Protein AF-A0A928IZE7-F1 (afdb_monomer)

pLDDT: mean 84.36, std 15.26, range [38.62, 97.94]

Foldseek 3Di:
DPPPPLDALVVLVPDDDDDDPDDDDPVVVVVVSVVVSVVSNVVVVVVVVVVVVVVVVVVVVVVVVVVVVVVVVVVVVVVVVVVVVVVVVVVVVVVVVVVVVVVVVVVVVVVVVVVVVVVVVVVVVVVVVVVVVVVVVVVVVVVVVVVVVPDPPPPPQPPVNVVVVVVVVVVVVVVVVVVCVVDPPDD

Mean predicted aligned error: 16.47 Å

Sequence (187 aa):
MKGIAMIAPHELKNKSFNKAVRGYNCSEVDEYIEFLIDKYTEVYRRNSELEKDLRMTKFKYSELHNDEDSIRAVIVKAQKLGENIKKQALDEAQKIIDDAKDKCTDKINEAESKVAESQREIQKIRVLSEEFRNSLYNQYLEHIKMLKGIDFSFPLPSENDIRTEVLSDIDSQSKEAKDKIANPEID

Radius of gyration: 74.96 Å; Cα contacts (8 Å, |Δi|>4): 11; chains: 1; bounding box: 107×28×223 Å

Solvent-accessible surface area (backbone atoms only — not comparable to full-atom values): 10685 Å² total; per-residue (Å²): 128,87,72,81,78,74,77,54,65,72,64,64,71,72,64,84,79,86,90,58,101,75,74,78,62,64,70,65,51,51,55,52,48,52,54,48,48,54,54,48,41,54,51,52,52,51,49,56,50,50,53,51,51,50,52,51,51,51,51,53,49,52,52,53,50,53,50,50,52,52,50,52,54,49,50,55,51,51,50,53,49,51,53,48,52,53,49,51,51,51,54,50,51,49,49,54,52,50,55,51,48,52,54,48,51,51,51,48,52,52,50,52,51,52,50,55,50,53,52,51,51,54,51,52,52,50,51,52,51,51,53,50,50,52,50,51,52,52,51,51,51,52,52,52,50,52,56,70,67,57,73,82,75,67,76,71,74,50,77,64,55,54,46,52,52,51,49,50,51,49,50,49,51,52,49,53,51,47,53,52,67,75,51,70,87,74,133

Secondary structure (DSSP, 8-state):
-----PPPHHHHHT------SS---HHHHHHHHHHHHHHHHHHHHHHHHHHHHHHHHHHHHHHHHHHHHHHHHHHHHHHHHHHHHHHHHHHHHHHHHHHHHHHHHHHHHHHHHHHHHHHHHHHHHHHHHHHHHHHHHHHHHHHHHHHHHS-----PPPHHHHHHHHHHHHHHHHHHHHHHHHS----

Structure (mmCIF, N/CA/C/O backbone):
data_AF-A0A928IZE7-F1
#
_entry.id   AF-A0A928IZE7-F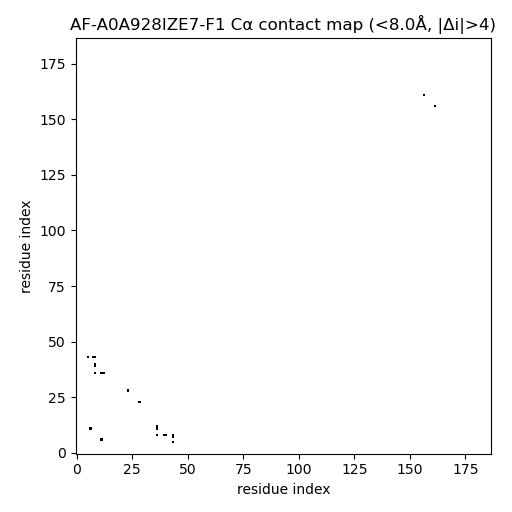1
#
loop_
_atom_site.group_PDB
_atom_site.id
_atom_site.type_symbol
_atom_site.label_atom_id
_atom_site.label_alt_id
_atom_site.label_comp_id
_atom_site.label_asym_id
_atom_site.label_entity_id
_atom_site.label_seq_id
_atom_site.pdbx_PDB_ins_code
_atom_site.Cartn_x
_atom_site.Cartn_y
_atom_site.Cartn_z
_atom_site.occupancy
_atom_site.B_iso_or_equiv
_atom_site.auth_seq_id
_atom_site.auth_comp_id
_atom_site.auth_asym_id
_atom_site.auth_atom_id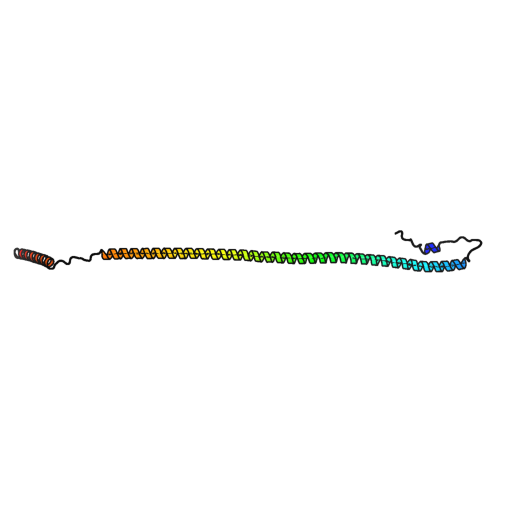
_atom_site.pdbx_PDB_model_num
ATOM 1 N N . MET A 1 1 ? 17.632 -11.420 -47.583 1.00 40.25 1 MET A N 1
ATOM 2 C CA . MET A 1 1 ? 17.912 -10.575 -48.764 1.00 40.25 1 MET A CA 1
ATOM 3 C C . MET A 1 1 ? 19.352 -10.818 -49.165 1.00 40.25 1 MET A C 1
ATOM 5 O O . MET A 1 1 ? 20.224 -10.557 -48.348 1.00 40.25 1 MET A O 1
ATOM 9 N N . LYS A 1 2 ? 19.610 -11.385 -50.352 1.00 38.62 2 LYS A N 1
ATOM 10 C CA . LYS A 1 2 ? 20.970 -11.405 -50.912 1.00 38.62 2 LYS A CA 1
ATOM 11 C C . LYS A 1 2 ? 21.387 -9.943 -51.061 1.00 38.62 2 LYS A C 1
ATOM 13 O O . LYS A 1 2 ? 20.826 -9.250 -51.903 1.00 38.62 2 LYS A O 1
ATOM 18 N N . GLY A 1 3 ? 22.267 -9.463 -50.183 1.00 46.47 3 GLY A N 1
ATOM 19 C CA . GLY A 1 3 ? 22.885 -8.156 -50.357 1.00 46.47 3 GLY A CA 1
ATOM 20 C C . GLY A 1 3 ? 23.550 -8.155 -51.724 1.00 46.47 3 GLY A C 1
ATOM 21 O O . GLY A 1 3 ? 24.290 -9.086 -52.045 1.00 46.47 3 GLY A O 1
ATOM 22 N N . ILE A 1 4 ? 23.213 -7.176 -52.557 1.00 54.53 4 ILE A N 1
ATOM 23 C CA . ILE A 1 4 ? 23.944 -6.926 -53.793 1.00 54.53 4 ILE A CA 1
ATOM 24 C C . ILE A 1 4 ? 25.346 -6.542 -53.326 1.00 54.53 4 ILE A C 1
ATOM 26 O O . ILE A 1 4 ? 25.544 -5.440 -52.824 1.00 54.53 4 ILE A O 1
ATOM 30 N N . ALA A 1 5 ? 26.280 -7.492 -53.365 1.00 60.50 5 ALA A N 1
ATOM 31 C CA . ALA A 1 5 ? 27.659 -7.241 -52.986 1.00 60.50 5 ALA A CA 1
ATOM 32 C C . ALA A 1 5 ? 28.217 -6.234 -53.991 1.00 60.50 5 ALA A C 1
ATOM 34 O O . ALA A 1 5 ? 28.443 -6.556 -55.157 1.00 60.50 5 ALA A O 1
ATOM 35 N N . MET A 1 6 ? 28.327 -4.986 -53.548 1.00 71.81 6 MET A N 1
ATOM 36 C CA . MET A 1 6 ? 28.892 -3.908 -54.334 1.00 71.81 6 MET A CA 1
ATOM 37 C C . MET A 1 6 ? 30.370 -4.258 -54.569 1.00 71.81 6 MET A C 1
ATOM 39 O O . MET A 1 6 ? 31.104 -4.493 -53.612 1.00 71.81 6 MET A O 1
ATOM 43 N N . ILE A 1 7 ? 30.771 -4.380 -55.837 1.00 77.38 7 ILE A N 1
ATOM 44 C CA . ILE A 1 7 ? 32.131 -4.767 -56.257 1.00 77.38 7 ILE A CA 1
ATOM 45 C C . ILE A 1 7 ? 33.131 -3.803 -55.625 1.00 77.38 7 ILE A C 1
ATOM 47 O O . ILE A 1 7 ? 32.883 -2.597 -55.594 1.00 77.38 7 ILE A O 1
ATOM 51 N N . ALA A 1 8 ? 34.251 -4.287 -55.103 1.00 79.19 8 ALA A N 1
ATOM 52 C CA . ALA A 1 8 ? 35.182 -3.381 -54.450 1.00 79.19 8 ALA A CA 1
ATOM 53 C C . ALA A 1 8 ? 35.888 -2.490 -55.499 1.00 79.19 8 ALA A C 1
ATOM 55 O O . ALA A 1 8 ? 36.228 -2.976 -56.579 1.00 79.19 8 ALA A O 1
ATOM 56 N N . PRO A 1 9 ? 36.165 -1.200 -55.218 1.00 79.81 9 PRO A N 1
ATOM 57 C CA . PRO A 1 9 ? 36.763 -0.296 -56.210 1.00 79.81 9 PRO A CA 1
ATOM 58 C C . PRO A 1 9 ? 38.086 -0.792 -56.824 1.00 79.81 9 PRO A C 1
ATOM 60 O O . PRO A 1 9 ? 38.382 -0.516 -57.984 1.00 79.81 9 PRO A O 1
ATOM 63 N N . HIS A 1 10 ? 38.863 -1.583 -56.077 1.00 77.19 10 HIS A N 1
ATOM 64 C CA . HIS A 1 10 ? 40.101 -2.191 -56.571 1.00 77.19 10 HIS A CA 1
ATOM 65 C C . HIS A 1 10 ? 39.864 -3.300 -57.614 1.00 77.19 10 HIS A C 1
ATOM 67 O O . HIS A 1 10 ? 40.701 -3.502 -58.489 1.00 77.19 10 HIS A O 1
ATOM 73 N N . GLU A 1 11 ? 38.725 -3.995 -57.565 1.00 77.00 11 GLU A N 1
ATOM 74 C CA . GLU A 1 11 ? 38.358 -5.028 -58.542 1.00 77.00 11 GLU A CA 1
ATOM 75 C C . GLU A 1 11 ? 37.930 -4.409 -59.880 1.00 77.00 11 GLU A C 1
ATOM 77 O O . GLU A 1 11 ? 38.180 -4.988 -60.936 1.00 77.00 11 GLU A O 1
ATOM 82 N N . LEU A 1 12 ? 37.347 -3.204 -59.854 1.00 76.56 12 LEU A N 1
ATOM 83 C CA . LEU A 1 12 ? 37.035 -2.427 -61.060 1.00 76.56 12 LEU A CA 1
ATOM 84 C C . LEU A 1 12 ? 38.300 -1.955 -61.787 1.00 76.56 12 LEU A C 1
ATOM 86 O O . LEU A 1 12 ? 38.329 -1.961 -63.014 1.00 76.56 12 LEU A O 1
ATOM 90 N N . LYS A 1 13 ? 39.357 -1.616 -61.040 1.00 74.88 13 LYS A N 1
ATOM 91 C CA . LYS A 1 13 ? 40.638 -1.152 -61.594 1.00 74.88 13 LYS A CA 1
ATOM 92 C C . LYS A 1 13 ? 41.434 -2.252 -62.311 1.00 74.88 13 LYS A C 1
ATOM 94 O O . LYS A 1 13 ? 42.205 -1.960 -63.217 1.00 74.88 13 LYS A O 1
ATOM 99 N N . ASN A 1 14 ? 41.237 -3.515 -61.934 1.00 75.06 14 ASN A N 1
ATOM 100 C CA . ASN A 1 14 ? 41.978 -4.657 -62.485 1.00 75.06 14 ASN A CA 1
ATOM 101 C C . ASN A 1 14 ? 41.328 -5.278 -63.735 1.00 75.06 14 ASN A C 1
ATOM 103 O O . ASN A 1 14 ? 41.795 -6.306 -64.230 1.00 75.06 14 ASN A O 1
ATOM 107 N N . LYS A 1 15 ? 40.233 -4.703 -64.240 1.00 73.12 15 LYS A N 1
ATOM 108 C CA . LYS A 1 15 ? 39.469 -5.275 -65.350 1.00 73.12 15 LYS A CA 1
ATOM 109 C C . LYS A 1 15 ? 40.026 -4.794 -66.692 1.00 73.12 15 LYS A C 1
ATOM 111 O O . LYS A 1 15 ? 40.032 -3.602 -66.967 1.00 73.12 15 LYS A O 1
ATOM 116 N N . SER A 1 16 ? 40.478 -5.723 -67.534 1.00 72.56 16 SER A N 1
ATOM 117 C CA . SER A 1 16 ? 41.007 -5.428 -68.871 1.00 72.56 16 SER A CA 1
ATOM 118 C C . SER A 1 16 ? 39.969 -5.671 -69.972 1.00 72.56 16 SER A C 1
ATOM 120 O O . SER A 1 16 ? 39.105 -6.545 -69.861 1.00 72.56 16 SER A O 1
ATOM 122 N N . PHE A 1 17 ? 40.062 -4.891 -71.053 1.00 78.38 17 PHE A N 1
ATOM 123 C CA . PHE A 1 17 ? 39.196 -4.999 -72.230 1.00 78.38 17 PHE A CA 1
ATOM 124 C C . PHE A 1 17 ? 39.983 -5.515 -73.446 1.00 78.38 17 PHE A C 1
ATOM 126 O O . PHE A 1 17 ? 41.144 -5.157 -73.648 1.00 78.38 17 PHE A O 1
ATOM 133 N N . ASN A 1 18 ? 39.350 -6.344 -74.284 1.00 76.69 18 ASN A N 1
ATOM 134 C CA . ASN A 1 18 ? 39.948 -6.832 -75.532 1.00 76.69 18 ASN A CA 1
ATOM 135 C C . ASN A 1 18 ? 39.945 -5.738 -76.615 1.00 76.69 18 ASN A C 1
ATOM 137 O O . ASN A 1 18 ? 38.949 -5.036 -76.787 1.00 76.69 18 ASN A O 1
ATOM 141 N N . LYS A 1 19 ? 41.031 -5.631 -77.393 1.00 76.06 19 LYS A N 1
ATOM 142 C CA . LYS A 1 19 ? 41.141 -4.680 -78.514 1.00 76.06 19 LYS A CA 1
ATOM 143 C C . LYS A 1 19 ? 40.492 -5.257 -79.778 1.00 76.06 19 LYS A C 1
ATOM 145 O O . LYS A 1 19 ? 40.837 -6.359 -80.197 1.00 76.06 19 LYS A O 1
ATOM 150 N N . ALA A 1 20 ? 39.581 -4.506 -80.397 1.00 78.06 20 ALA A N 1
ATOM 151 C CA . ALA A 1 20 ? 38.918 -4.860 -81.656 1.00 78.06 20 ALA A CA 1
ATOM 152 C C . ALA A 1 20 ? 39.335 -3.909 -82.795 1.00 78.06 20 ALA A C 1
ATOM 154 O O . ALA A 1 20 ? 39.678 -2.756 -82.550 1.00 78.06 20 ALA A O 1
ATOM 155 N N . VAL A 1 21 ? 39.286 -4.383 -84.048 1.00 71.12 21 VAL A N 1
ATOM 156 C CA . VAL A 1 21 ? 39.754 -3.658 -85.258 1.00 71.12 21 VAL A CA 1
ATOM 157 C C . VAL A 1 21 ? 38.956 -2.369 -85.542 1.00 71.12 21 VAL A C 1
ATOM 159 O O . VAL A 1 21 ? 39.459 -1.450 -86.181 1.00 71.12 21 VAL A O 1
ATOM 162 N N . ARG A 1 22 ? 37.724 -2.269 -85.031 1.00 74.19 22 ARG A N 1
ATOM 163 C CA . ARG A 1 22 ? 36.941 -1.031 -84.913 1.00 74.19 22 ARG A CA 1
ATOM 164 C C . ARG A 1 22 ? 36.479 -0.919 -83.465 1.00 74.19 22 ARG A C 1
ATOM 166 O O . ARG A 1 22 ? 35.890 -1.868 -82.952 1.00 74.19 22 ARG A O 1
ATOM 173 N N . GLY A 1 23 ? 36.735 0.209 -82.818 1.00 77.31 23 GLY A N 1
ATOM 174 C CA . GLY A 1 23 ? 36.398 0.407 -81.413 1.00 77.31 23 GLY A CA 1
ATOM 175 C C . GLY A 1 23 ? 36.482 1.869 -81.000 1.00 77.31 23 GLY A C 1
ATOM 176 O O . GLY A 1 23 ? 36.864 2.728 -81.793 1.00 77.31 23 GLY A O 1
ATOM 177 N N . TYR A 1 24 ? 36.100 2.126 -79.754 1.00 79.38 24 TYR A N 1
ATOM 178 C CA . TYR A 1 24 ? 36.251 3.429 -79.116 1.00 79.38 24 TYR A CA 1
ATOM 179 C C . TYR A 1 24 ? 37.732 3.771 -78.911 1.00 79.38 24 TYR A C 1
ATOM 181 O O . TYR A 1 24 ? 38.579 2.879 -78.804 1.00 79.38 24 TYR A O 1
ATOM 189 N N . ASN A 1 25 ? 38.043 5.066 -78.854 1.00 81.19 25 ASN A N 1
ATOM 190 C CA . ASN A 1 25 ? 39.392 5.532 -78.561 1.00 81.19 25 ASN A CA 1
ATOM 191 C C . ASN A 1 25 ? 39.794 5.085 -77.148 1.00 81.19 25 ASN A C 1
ATOM 193 O O . ASN A 1 25 ? 39.134 5.449 -76.178 1.00 81.19 25 ASN A O 1
ATOM 197 N N . CYS A 1 26 ? 40.867 4.295 -77.033 1.00 81.00 26 CYS A N 1
ATOM 198 C CA . CYS A 1 26 ? 41.301 3.742 -75.750 1.00 81.00 26 CYS A CA 1
ATOM 199 C C . CYS A 1 26 ? 41.604 4.844 -74.724 1.00 81.00 26 CYS A C 1
ATOM 201 O O . CYS A 1 26 ? 41.191 4.712 -73.583 1.00 81.00 26 CYS A O 1
ATOM 203 N N . SER A 1 27 ? 42.221 5.960 -75.133 1.00 82.81 27 SER A N 1
ATOM 204 C CA . SER A 1 27 ? 42.596 7.039 -74.206 1.00 82.81 27 SER A CA 1
ATOM 205 C C . SER A 1 27 ? 41.395 7.768 -73.594 1.00 82.81 27 SER A C 1
ATOM 207 O O . SER A 1 27 ? 41.408 8.067 -72.408 1.00 82.81 27 SER A O 1
ATOM 209 N N . GLU A 1 28 ? 40.350 8.027 -74.382 1.00 84.19 28 GLU A N 1
ATOM 210 C CA . GLU A 1 28 ? 39.126 8.693 -73.904 1.00 84.19 28 GLU A CA 1
ATOM 211 C C . GLU A 1 28 ? 38.299 7.763 -73.000 1.00 84.19 28 GLU A C 1
ATOM 213 O O . GLU A 1 28 ? 37.728 8.186 -71.996 1.00 84.19 28 GLU A O 1
ATOM 218 N N . VAL A 1 29 ? 38.269 6.469 -73.334 1.00 85.88 29 VAL A N 1
ATOM 219 C CA . VAL A 1 29 ? 37.612 5.445 -72.515 1.00 85.88 29 VAL A CA 1
ATOM 220 C C . VAL A 1 29 ? 38.340 5.258 -71.184 1.00 85.88 29 VAL A C 1
ATOM 222 O O . VAL A 1 29 ? 37.673 5.161 -70.157 1.00 85.88 29 VAL A O 1
ATOM 225 N N . ASP A 1 30 ? 39.674 5.245 -71.182 1.00 83.50 30 ASP A N 1
ATOM 226 C CA . ASP A 1 30 ? 40.475 5.112 -69.962 1.00 83.50 30 ASP A CA 1
ATOM 227 C C . ASP A 1 30 ? 40.258 6.312 -69.016 1.00 83.50 30 ASP A C 1
ATOM 229 O O . ASP A 1 30 ? 39.986 6.105 -67.834 1.00 83.50 30 ASP A O 1
ATOM 233 N N . GLU A 1 31 ? 40.253 7.550 -69.529 1.00 86.81 31 GLU A N 1
ATOM 234 C CA . GLU A 1 31 ? 39.964 8.762 -68.737 1.00 86.81 31 GLU A CA 1
ATOM 235 C C . GLU A 1 31 ? 38.552 8.729 -68.120 1.00 86.81 31 GLU A C 1
ATOM 237 O O . GLU A 1 31 ? 38.356 9.032 -66.938 1.00 86.81 31 GLU A O 1
ATOM 242 N N . TYR A 1 32 ? 37.549 8.294 -68.890 1.00 85.25 32 TYR A N 1
ATOM 243 C CA . TYR A 1 32 ? 36.182 8.165 -68.384 1.00 85.25 32 TYR A CA 1
ATOM 244 C C . TYR A 1 32 ? 36.037 7.037 -67.350 1.00 85.25 32 TYR A C 1
ATOM 246 O O . TYR A 1 32 ? 35.275 7.168 -66.388 1.00 85.25 32 TYR A O 1
ATOM 254 N N . ILE A 1 33 ? 36.771 5.931 -67.517 1.00 86.25 33 ILE A N 1
ATOM 255 C CA . ILE A 1 33 ? 36.813 4.835 -66.543 1.00 86.25 33 ILE A CA 1
ATOM 256 C C . ILE A 1 33 ? 37.459 5.301 -65.236 1.00 86.25 33 ILE A C 1
ATOM 258 O O . ILE A 1 33 ? 36.931 4.969 -64.176 1.00 86.25 33 ILE A O 1
ATOM 262 N N . GLU A 1 34 ? 38.536 6.089 -65.276 1.00 85.88 34 GLU A N 1
ATOM 263 C CA . GLU A 1 34 ? 39.140 6.673 -64.069 1.00 85.88 34 GLU A CA 1
ATOM 264 C C . GLU A 1 34 ? 38.141 7.566 -63.320 1.00 85.88 34 GLU A C 1
ATOM 266 O O . GLU A 1 34 ? 37.906 7.360 -62.126 1.00 85.88 34 GLU A O 1
ATOM 271 N N . PHE A 1 35 ? 37.448 8.464 -64.028 1.00 88.62 35 PHE A N 1
ATOM 272 C CA . PHE A 1 35 ? 36.385 9.286 -63.440 1.00 88.62 35 PHE A CA 1
ATOM 273 C C . PHE A 1 35 ? 35.252 8.441 -62.829 1.00 88.62 35 PHE A C 1
ATOM 275 O O . PHE A 1 35 ? 34.756 8.733 -61.733 1.00 88.62 35 PHE A O 1
ATOM 282 N N . LEU A 1 36 ? 34.838 7.369 -63.515 1.00 88.50 36 LEU A N 1
ATOM 283 C CA . LEU A 1 36 ? 33.803 6.461 -63.026 1.00 88.50 36 LEU A CA 1
ATOM 284 C C . LEU A 1 36 ? 34.265 5.688 -61.784 1.00 88.50 36 LEU A C 1
ATOM 286 O O . LEU A 1 36 ? 33.470 5.511 -60.861 1.00 88.50 36 LEU A O 1
ATOM 290 N N . ILE A 1 37 ? 35.527 5.252 -61.732 1.00 87.50 37 ILE A N 1
ATOM 291 C CA . ILE A 1 37 ? 36.119 4.581 -60.567 1.00 87.50 37 ILE A CA 1
ATOM 292 C C . ILE A 1 37 ? 36.149 5.529 -59.366 1.00 87.50 37 ILE A C 1
ATOM 294 O O . ILE A 1 37 ? 35.768 5.118 -58.267 1.00 87.50 37 ILE A O 1
ATOM 298 N N . ASP A 1 38 ? 36.523 6.793 -59.557 1.00 88.56 38 ASP A N 1
ATOM 299 C CA . ASP A 1 38 ? 36.536 7.790 -58.482 1.00 88.56 38 ASP A CA 1
ATOM 300 C C . ASP A 1 38 ? 35.130 8.029 -57.919 1.00 88.56 38 ASP A C 1
ATOM 302 O O . ASP A 1 38 ? 34.907 7.936 -56.706 1.00 88.56 38 ASP A O 1
ATOM 306 N N . LYS A 1 39 ? 34.140 8.245 -58.794 1.00 89.62 39 LYS A N 1
ATOM 307 C CA . LYS A 1 39 ? 32.740 8.421 -58.375 1.00 89.62 39 LYS A CA 1
ATOM 308 C C . LYS A 1 39 ? 32.141 7.172 -57.750 1.00 89.62 39 LYS A C 1
ATOM 310 O O . LYS A 1 39 ? 31.415 7.269 -56.759 1.00 89.62 39 LYS A O 1
ATOM 315 N N . TYR A 1 40 ? 32.479 5.997 -58.262 1.00 90.25 40 TYR A N 1
ATOM 316 C CA . TYR A 1 40 ? 32.071 4.738 -57.660 1.00 90.25 40 TYR A CA 1
ATOM 317 C C . TYR A 1 40 ? 32.677 4.549 -56.263 1.00 90.25 40 TYR A C 1
ATOM 319 O O . TYR A 1 40 ? 31.975 4.126 -55.345 1.00 90.25 40 TYR A O 1
ATOM 327 N N . THR A 1 41 ? 33.948 4.912 -56.072 1.00 88.25 41 THR A N 1
ATOM 328 C CA . THR A 1 41 ? 34.632 4.855 -54.770 1.00 88.25 41 THR A CA 1
ATOM 329 C C . THR A 1 41 ? 33.967 5.779 -53.749 1.00 88.25 41 THR A C 1
ATOM 331 O O . THR A 1 41 ? 33.750 5.375 -52.604 1.00 88.25 41 THR A O 1
ATOM 334 N N . GLU A 1 42 ? 33.585 6.991 -54.160 1.00 91.38 42 GLU A N 1
ATOM 335 C CA . GLU A 1 42 ? 32.847 7.947 -53.325 1.00 91.38 42 GLU A CA 1
ATOM 336 C C . GLU A 1 42 ? 31.505 7.359 -52.850 1.00 91.38 42 GLU A C 1
ATOM 338 O O . GLU A 1 42 ? 31.206 7.349 -51.651 1.00 91.38 42 GLU A O 1
ATOM 343 N N . VAL A 1 43 ? 30.722 6.793 -53.777 1.00 90.62 43 VAL A N 1
ATOM 344 C CA . VAL A 1 43 ? 29.432 6.155 -53.467 1.00 90.62 43 VAL A CA 1
ATOM 345 C C . VAL A 1 43 ? 29.618 4.915 -52.592 1.00 90.62 43 VAL A C 1
ATOM 347 O O . VAL A 1 43 ? 28.867 4.734 -51.635 1.00 90.62 43 VAL A O 1
ATOM 350 N N . TYR A 1 44 ? 30.627 4.086 -52.867 1.00 89.38 44 TYR A N 1
ATOM 351 C CA . TYR A 1 44 ? 30.941 2.895 -52.074 1.00 89.38 44 TYR A CA 1
ATOM 352 C C . TYR A 1 44 ? 31.257 3.260 -50.620 1.00 89.38 44 TYR A C 1
ATOM 354 O O . TYR A 1 44 ? 30.705 2.671 -49.687 1.00 89.38 44 TYR A O 1
ATOM 362 N N . ARG A 1 45 ? 32.098 4.281 -50.412 1.00 90.38 45 ARG A N 1
ATOM 363 C CA . ARG A 1 45 ? 32.450 4.763 -49.073 1.00 90.38 45 ARG A CA 1
ATOM 364 C C . ARG A 1 45 ? 31.226 5.313 -48.342 1.00 90.38 45 ARG A C 1
ATOM 366 O O . ARG A 1 45 ? 30.977 4.923 -47.202 1.00 90.38 45 ARG A O 1
ATOM 373 N N . ARG A 1 46 ? 30.431 6.157 -49.007 1.00 92.25 46 ARG A N 1
ATOM 374 C CA . ARG A 1 46 ? 29.202 6.720 -48.433 1.00 92.25 46 ARG A CA 1
ATOM 375 C C . ARG A 1 46 ? 28.187 5.635 -48.080 1.00 92.25 46 ARG A C 1
ATOM 377 O O . ARG A 1 46 ? 27.552 5.722 -47.035 1.00 92.25 46 ARG A O 1
ATOM 384 N N . ASN A 1 47 ? 28.048 4.605 -48.914 1.00 91.69 47 ASN A N 1
ATOM 385 C CA . ASN A 1 47 ? 27.174 3.475 -48.619 1.00 91.69 47 ASN A CA 1
ATOM 386 C C . ASN A 1 47 ? 27.657 2.713 -47.375 1.00 91.69 47 ASN A C 1
ATOM 388 O O . ASN A 1 47 ? 26.869 2.445 -46.474 1.00 91.69 47 ASN A O 1
ATOM 392 N N . SER A 1 48 ? 28.964 2.456 -47.257 1.00 89.81 48 SER A N 1
ATOM 393 C CA . SER A 1 48 ? 29.527 1.814 -46.062 1.00 89.81 48 SER A CA 1
ATOM 394 C C . SER A 1 48 ? 29.326 2.640 -44.783 1.00 89.81 48 SER A C 1
ATOM 396 O O . SER A 1 48 ? 29.092 2.062 -43.718 1.00 89.81 48 SER A O 1
ATOM 398 N N . GLU A 1 49 ? 29.445 3.968 -44.859 1.00 93.25 49 GLU A N 1
ATOM 399 C CA . GLU A 1 49 ? 29.170 4.878 -43.737 1.00 93.25 49 GLU A CA 1
ATOM 400 C C . GLU A 1 49 ? 27.680 4.835 -43.357 1.00 93.25 49 GLU A C 1
ATOM 402 O O . GLU A 1 49 ? 27.347 4.573 -42.200 1.00 93.25 49 GLU A O 1
ATOM 407 N N . LEU A 1 50 ? 26.780 4.961 -44.338 1.00 94.19 50 LEU A N 1
ATOM 408 C CA . LEU A 1 50 ? 25.330 4.881 -44.132 1.00 94.19 50 LEU A CA 1
ATOM 409 C C . LEU A 1 50 ? 24.895 3.540 -43.536 1.00 94.19 50 LEU A C 1
ATOM 411 O O . LEU A 1 50 ? 24.063 3.503 -42.633 1.00 94.19 50 LEU A O 1
ATOM 415 N N . GLU A 1 51 ? 25.463 2.429 -44.000 1.00 92.44 51 GLU A N 1
ATOM 416 C CA . GLU A 1 51 ? 25.184 1.114 -43.432 1.00 92.44 51 GLU A CA 1
ATOM 417 C C . GLU A 1 51 ? 25.626 1.013 -41.968 1.00 92.44 51 GLU A C 1
ATOM 419 O O . GLU A 1 51 ? 24.929 0.403 -41.150 1.00 92.44 51 GLU A O 1
ATOM 424 N N . LYS A 1 52 ? 26.773 1.606 -41.613 1.00 94.38 52 LYS A N 1
ATOM 425 C CA . LYS A 1 52 ? 27.251 1.649 -40.226 1.00 94.38 52 LYS A CA 1
ATOM 426 C C . LYS A 1 52 ? 26.306 2.471 -39.348 1.00 94.38 52 LYS A C 1
ATOM 428 O O . LYS A 1 52 ? 25.923 1.996 -38.278 1.00 94.38 52 LYS A O 1
ATOM 433 N N . ASP A 1 53 ? 25.893 3.644 -39.811 1.00 95.50 53 ASP A N 1
ATOM 434 C CA . ASP A 1 53 ? 24.979 4.525 -39.079 1.00 95.50 53 ASP A CA 1
ATOM 435 C C . ASP A 1 53 ? 23.587 3.911 -38.931 1.00 95.50 53 ASP A C 1
ATOM 437 O O . ASP A 1 53 ? 22.970 3.993 -37.866 1.00 95.50 53 ASP A O 1
ATOM 441 N N . LEU A 1 54 ? 23.116 3.209 -39.961 1.00 95.94 54 LEU A N 1
ATOM 442 C CA . LEU A 1 54 ? 21.859 2.473 -39.930 1.00 95.94 54 LEU A CA 1
ATOM 443 C C . LEU A 1 54 ? 21.917 1.314 -38.932 1.00 95.94 54 LEU A C 1
ATOM 445 O O . LEU A 1 54 ? 20.969 1.122 -38.170 1.00 95.94 54 LEU A O 1
ATOM 449 N N . ARG A 1 55 ? 23.026 0.564 -38.880 1.00 95.06 55 ARG A N 1
ATOM 450 C CA . ARG A 1 55 ? 23.227 -0.474 -37.855 1.00 95.06 55 ARG A CA 1
ATOM 451 C C . ARG A 1 55 ? 23.224 0.122 -36.450 1.00 95.06 55 ARG A C 1
ATOM 453 O O . ARG A 1 55 ? 22.537 -0.399 -35.577 1.00 95.06 55 ARG A O 1
ATOM 460 N N . MET A 1 56 ? 23.937 1.226 -36.242 1.00 96.38 56 MET A N 1
ATOM 461 C CA . MET A 1 56 ? 24.019 1.884 -34.937 1.00 96.38 56 MET A CA 1
ATOM 462 C C . MET A 1 56 ? 22.669 2.450 -34.488 1.00 96.38 56 MET A C 1
ATOM 464 O O . MET A 1 56 ? 22.272 2.270 -33.340 1.00 96.38 56 MET A O 1
ATOM 468 N N . THR A 1 57 ? 21.940 3.094 -35.397 1.00 96.00 57 THR A N 1
ATOM 469 C CA . THR A 1 57 ? 20.608 3.642 -35.122 1.00 96.00 57 THR A CA 1
ATOM 470 C C . THR A 1 57 ? 19.617 2.530 -34.799 1.00 96.00 57 THR A C 1
ATOM 472 O O . THR A 1 57 ? 18.872 2.646 -33.833 1.00 96.00 57 THR A O 1
ATOM 475 N N . LYS A 1 58 ? 19.644 1.416 -35.542 1.00 97.12 58 LYS A N 1
ATOM 476 C CA . LYS A 1 58 ? 18.809 0.245 -35.237 1.00 97.12 58 LYS A CA 1
ATOM 477 C C . LYS A 1 58 ? 19.137 -0.367 -33.880 1.00 97.12 58 LYS A C 1
ATOM 479 O O . LYS A 1 58 ? 18.218 -0.745 -33.162 1.00 97.12 58 LYS A O 1
ATOM 484 N N . PHE A 1 59 ? 20.419 -0.446 -33.526 1.00 96.56 59 PHE A N 1
ATOM 485 C CA . PHE A 1 59 ? 20.842 -0.932 -32.216 1.00 96.56 59 PHE A CA 1
ATOM 486 C C . PHE A 1 59 ? 20.294 -0.044 -31.091 1.00 96.56 59 PHE A C 1
ATOM 488 O O . PHE A 1 59 ? 19.583 -0.538 -30.224 1.00 96.56 59 PHE A O 1
ATOM 495 N N . LYS A 1 60 ? 20.519 1.275 -31.170 1.00 97.06 60 LYS A N 1
ATOM 496 C CA . LYS A 1 60 ? 19.996 2.243 -30.190 1.00 97.06 60 LYS A CA 1
ATOM 497 C C . LYS A 1 60 ? 18.472 2.222 -30.100 1.00 97.06 60 LYS A C 1
ATOM 499 O O . LYS A 1 60 ? 17.920 2.303 -29.013 1.00 97.06 60 LYS A O 1
ATOM 504 N N . TYR A 1 61 ? 17.791 2.103 -31.238 1.00 97.31 61 TYR A N 1
ATOM 505 C CA . TYR A 1 61 ? 16.337 1.994 -31.273 1.00 97.31 61 TYR A CA 1
ATOM 506 C C . TYR A 1 61 ? 15.849 0.734 -30.554 1.00 97.31 61 TYR A C 1
ATOM 508 O O . TYR A 1 61 ? 14.914 0.808 -29.767 1.00 97.31 61 TYR A O 1
ATOM 516 N N . SER A 1 62 ? 16.499 -0.409 -30.786 1.00 96.75 62 SER A N 1
ATOM 517 C CA . SER A 1 62 ? 16.163 -1.650 -30.087 1.00 96.75 62 SER A CA 1
ATOM 518 C C . SER A 1 62 ? 16.393 -1.546 -28.581 1.00 96.75 62 SER A C 1
ATOM 520 O O . SER A 1 62 ? 15.599 -2.088 -27.823 1.00 96.75 62 SER A O 1
ATOM 522 N N . GLU A 1 63 ? 17.464 -0.879 -28.150 1.00 96.88 63 GLU A N 1
ATOM 523 C CA . GLU A 1 63 ? 17.764 -0.663 -26.731 1.00 96.88 63 GLU A CA 1
ATOM 524 C C . GLU A 1 63 ? 16.678 0.198 -26.070 1.00 96.88 63 GLU A C 1
ATOM 526 O O . GLU A 1 63 ? 16.045 -0.241 -25.114 1.00 96.88 63 GLU A O 1
ATOM 531 N N . LEU A 1 64 ? 16.355 1.349 -26.671 1.00 97.31 64 LEU A N 1
ATOM 532 C CA . LEU A 1 64 ? 15.286 2.233 -26.195 1.00 97.31 64 LEU A CA 1
ATOM 533 C C . LEU A 1 64 ? 13.916 1.553 -26.178 1.00 97.31 64 LEU A C 1
ATOM 535 O O . LEU A 1 64 ? 13.122 1.790 -25.273 1.00 97.31 64 LEU A O 1
ATOM 539 N N . HIS A 1 65 ? 13.629 0.714 -27.172 1.00 96.81 65 HIS A N 1
ATOM 540 C CA . HIS A 1 65 ? 12.373 -0.023 -27.225 1.00 96.81 65 HIS A CA 1
ATOM 541 C C . HIS A 1 65 ? 12.264 -1.040 -26.080 1.00 96.81 65 HIS A C 1
ATOM 543 O O . HIS A 1 65 ? 11.233 -1.110 -25.416 1.00 96.81 65 HIS A O 1
ATOM 549 N N . ASN A 1 66 ? 13.346 -1.770 -25.792 1.00 96.88 66 ASN A N 1
ATOM 550 C CA . ASN A 1 66 ? 13.392 -2.694 -24.659 1.00 96.88 66 ASN A CA 1
ATOM 551 C C . ASN A 1 66 ? 13.249 -1.958 -23.315 1.00 96.88 66 ASN A C 1
ATOM 553 O O . ASN A 1 66 ? 12.563 -2.443 -22.411 1.00 96.88 66 ASN A O 1
ATOM 557 N N . ASP A 1 67 ? 13.867 -0.782 -23.184 1.00 96.94 67 ASP A N 1
ATOM 558 C CA . ASP A 1 67 ? 13.736 0.059 -21.993 1.00 96.94 67 ASP A CA 1
ATOM 559 C C . ASP A 1 67 ? 12.303 0.580 -21.825 1.00 96.94 67 ASP A C 1
ATOM 561 O O . ASP A 1 67 ? 11.761 0.538 -20.719 1.00 96.94 67 ASP A O 1
ATOM 565 N N . GLU A 1 68 ? 11.652 1.014 -22.909 1.00 97.12 68 GLU A N 1
ATOM 566 C CA . GLU A 1 68 ? 10.246 1.435 -22.895 1.00 97.12 68 GLU A CA 1
ATOM 567 C C . GLU A 1 68 ? 9.329 0.301 -22.421 1.00 97.12 68 GLU A C 1
ATOM 569 O O . GLU A 1 68 ? 8.468 0.520 -21.563 1.00 97.12 68 GLU A O 1
ATOM 574 N N . ASP A 1 69 ? 9.533 -0.918 -22.922 1.00 96.81 69 ASP A N 1
ATOM 575 C CA . ASP A 1 69 ? 8.754 -2.089 -22.517 1.00 96.81 69 ASP A CA 1
ATOM 576 C C . ASP A 1 69 ? 8.983 -2.450 -21.044 1.00 96.81 69 ASP A C 1
ATOM 578 O O . ASP A 1 69 ? 8.030 -2.750 -20.314 1.00 96.81 69 ASP A O 1
ATOM 582 N N . SER A 1 70 ? 10.227 -2.354 -20.571 1.00 97.31 70 SER A N 1
ATOM 583 C CA . SER A 1 70 ? 10.565 -2.536 -19.158 1.00 97.31 70 SER A CA 1
ATOM 584 C C . SER A 1 70 ? 9.870 -1.491 -18.281 1.00 97.31 70 SER A C 1
ATOM 586 O O . SER A 1 70 ? 9.215 -1.838 -17.293 1.00 97.31 70 SER A O 1
ATOM 588 N N . ILE A 1 71 ? 9.920 -0.215 -18.673 1.00 96.31 71 ILE A N 1
ATOM 589 C CA . ILE A 1 71 ? 9.260 0.884 -17.960 1.00 96.31 71 ILE A CA 1
ATOM 590 C C . ILE A 1 71 ? 7.743 0.687 -17.957 1.00 96.31 71 ILE A C 1
ATOM 592 O O . ILE A 1 71 ? 7.120 0.800 -16.899 1.00 96.31 71 ILE A O 1
ATOM 596 N N . ARG A 1 72 ? 7.130 0.322 -19.090 1.00 97.38 72 ARG A N 1
ATOM 597 C CA . ARG 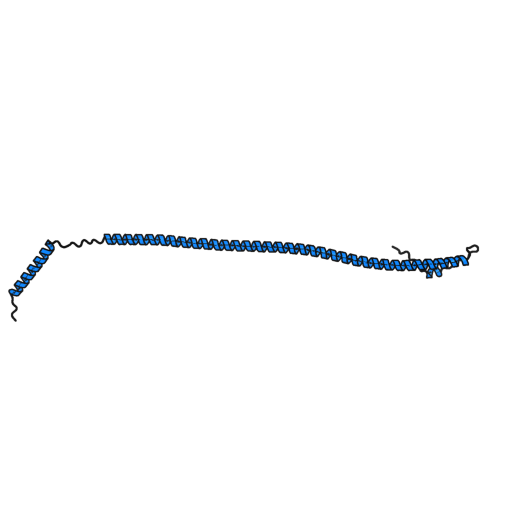A 1 72 ? 5.698 -0.015 -19.147 1.00 97.38 72 ARG A CA 1
ATOM 598 C C . ARG A 1 72 ? 5.354 -1.147 -18.192 1.00 97.38 72 ARG A C 1
ATOM 600 O O . ARG A 1 72 ? 4.380 -1.037 -17.446 1.00 97.38 72 ARG A O 1
ATOM 607 N N . ALA A 1 73 ? 6.153 -2.210 -18.167 1.00 97.19 73 ALA A N 1
ATOM 608 C CA . ALA A 1 73 ? 5.938 -3.326 -17.256 1.00 97.19 73 ALA A CA 1
ATOM 609 C C . ALA A 1 73 ? 6.040 -2.891 -15.785 1.00 97.19 73 ALA A C 1
ATOM 611 O O . ALA A 1 73 ? 5.245 -3.338 -14.954 1.00 97.19 73 ALA A O 1
ATOM 612 N N . VAL A 1 74 ? 6.982 -2.003 -15.453 1.00 97.50 74 VAL A N 1
ATOM 613 C CA . VAL A 1 74 ? 7.117 -1.426 -14.108 1.00 97.50 74 VAL A CA 1
ATOM 614 C C . VAL A 1 74 ? 5.909 -0.560 -13.752 1.00 97.50 74 VAL A C 1
ATOM 616 O O . VAL A 1 74 ? 5.374 -0.722 -12.658 1.00 97.50 74 VAL A O 1
ATOM 619 N N . ILE A 1 75 ? 5.422 0.291 -14.658 1.00 97.19 75 ILE A N 1
ATOM 620 C CA . ILE A 1 75 ? 4.240 1.139 -14.426 1.00 97.19 75 ILE A CA 1
ATOM 621 C C . ILE A 1 75 ? 3.002 0.281 -14.155 1.00 97.19 75 ILE A C 1
ATOM 623 O O . ILE A 1 75 ? 2.293 0.518 -13.179 1.00 97.19 75 ILE A O 1
ATOM 627 N N . VAL A 1 76 ? 2.768 -0.761 -14.957 1.00 97.38 76 VAL A N 1
ATOM 628 C CA . VAL A 1 76 ? 1.635 -1.678 -14.754 1.00 97.38 76 VAL A CA 1
ATOM 629 C C . VAL A 1 76 ? 1.747 -2.403 -13.411 1.00 97.38 76 VAL A C 1
ATOM 631 O O . VAL A 1 76 ? 0.761 -2.529 -12.683 1.00 97.38 76 VAL A O 1
ATOM 634 N N . LYS A 1 77 ? 2.953 -2.850 -13.036 1.00 97.62 77 LYS A N 1
ATOM 635 C CA . LYS A 1 77 ? 3.196 -3.450 -11.715 1.00 97.62 77 LYS A CA 1
ATOM 636 C C . LYS A 1 77 ? 2.951 -2.452 -10.584 1.00 97.62 77 LYS A C 1
ATOM 638 O O . LYS A 1 77 ? 2.329 -2.829 -9.597 1.00 97.62 77 LYS A O 1
ATOM 643 N N . ALA A 1 78 ? 3.402 -1.208 -10.725 1.00 97.19 78 ALA A N 1
ATOM 644 C CA . ALA A 1 78 ? 3.203 -0.153 -9.736 1.00 97.19 78 ALA A CA 1
ATOM 645 C C . ALA A 1 78 ? 1.718 0.193 -9.570 1.00 97.19 78 ALA A C 1
ATOM 647 O O . ALA A 1 78 ? 1.248 0.301 -8.440 1.00 97.19 78 ALA A O 1
ATOM 648 N N . GLN A 1 79 ? 0.956 0.278 -10.667 1.00 96.50 79 GLN A N 1
ATOM 649 C CA . GLN A 1 79 ? -0.493 0.471 -10.615 1.00 96.50 79 GLN A CA 1
ATOM 650 C C . GLN A 1 79 ? -1.174 -0.686 -9.876 1.00 96.50 79 GLN A C 1
ATOM 652 O O . GLN A 1 79 ? -1.918 -0.455 -8.925 1.00 96.50 79 GLN A O 1
ATOM 657 N N . LYS A 1 80 ? -0.867 -1.934 -10.255 1.00 97.06 80 LYS A N 1
ATOM 658 C CA . LYS A 1 80 ? -1.424 -3.123 -9.597 1.00 97.06 80 LYS A CA 1
ATOM 659 C C . LYS A 1 80 ? -1.056 -3.181 -8.113 1.00 97.06 80 LYS A C 1
ATOM 661 O O . LYS A 1 80 ? -1.873 -3.577 -7.287 1.00 97.06 80 LYS A O 1
ATOM 666 N N . LEU A 1 81 ? 0.166 -2.783 -7.761 1.00 97.75 81 LEU A N 1
ATOM 667 C CA . L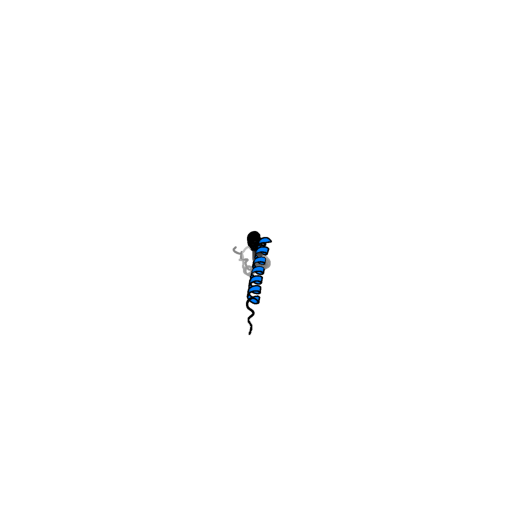EU A 1 81 ? 0.603 -2.683 -6.372 1.00 97.75 81 LEU A CA 1
ATOM 668 C C . LEU A 1 81 ? -0.183 -1.605 -5.618 1.00 97.75 81 LEU A C 1
ATOM 670 O O . LEU A 1 81 ? -0.647 -1.871 -4.516 1.00 97.75 81 LEU A O 1
ATOM 674 N N . GLY A 1 82 ? -0.387 -0.430 -6.215 1.00 97.69 82 GLY A N 1
ATOM 675 C CA . GLY A 1 82 ? -1.200 0.637 -5.631 1.00 97.69 82 GLY A CA 1
ATOM 676 C C . GLY A 1 82 ? -2.652 0.209 -5.398 1.00 97.69 82 GLY A C 1
ATOM 677 O O . GLY A 1 82 ? -3.199 0.437 -4.320 1.00 97.69 82 GLY A O 1
ATOM 678 N N . GLU A 1 83 ? -3.260 -0.476 -6.368 1.00 97.19 83 GLU A N 1
ATOM 679 C CA . GLU A 1 83 ? -4.604 -1.051 -6.236 1.00 97.19 83 GLU A CA 1
ATOM 680 C C . GLU A 1 83 ? -4.665 -2.108 -5.125 1.00 97.19 83 GLU A C 1
ATOM 682 O O . GLU A 1 83 ? -5.589 -2.094 -4.310 1.00 97.19 83 GLU A O 1
ATOM 687 N N . ASN A 1 84 ? -3.658 -2.982 -5.037 1.00 97.50 84 ASN A N 1
ATOM 688 C CA . ASN A 1 84 ? -3.565 -3.985 -3.979 1.00 97.50 84 ASN A CA 1
ATOM 689 C C . ASN A 1 84 ? -3.404 -3.356 -2.592 1.00 97.50 84 ASN A C 1
ATOM 691 O O . ASN A 1 84 ? -4.102 -3.772 -1.674 1.00 97.50 84 ASN A O 1
ATOM 695 N N . ILE A 1 85 ? -2.542 -2.345 -2.439 1.00 97.81 85 ILE A N 1
ATOM 696 C CA . ILE A 1 85 ? -2.364 -1.622 -1.171 1.00 97.81 85 ILE A CA 1
ATOM 697 C C . ILE A 1 85 ? -3.681 -0.969 -0.757 1.00 97.81 85 ILE A C 1
ATOM 699 O O . ILE A 1 85 ? -4.103 -1.104 0.388 1.00 97.81 85 ILE A O 1
ATOM 703 N N . LYS A 1 86 ? -4.372 -0.307 -1.695 1.00 97.88 86 LYS A N 1
ATOM 704 C CA . LYS A 1 86 ? -5.679 0.301 -1.426 1.00 97.88 86 LYS A CA 1
ATOM 705 C C . LYS A 1 86 ? -6.696 -0.745 -0.973 1.00 97.88 86 LYS A C 1
ATOM 707 O O . LYS A 1 86 ? -7.416 -0.509 -0.009 1.00 97.88 86 LYS A O 1
ATOM 712 N N . LYS A 1 87 ? -6.753 -1.895 -1.650 1.00 97.75 87 LYS A N 1
ATOM 713 C CA . LYS A 1 87 ? -7.653 -2.991 -1.281 1.00 97.75 87 LYS A CA 1
ATOM 714 C C . LYS A 1 87 ? -7.322 -3.548 0.105 1.00 97.75 87 LYS A C 1
ATOM 716 O O . LYS A 1 87 ? -8.216 -3.652 0.931 1.00 97.75 87 LYS A O 1
ATOM 721 N N . GLN A 1 88 ? -6.051 -3.840 0.377 1.00 97.44 88 GLN A N 1
ATOM 722 C CA . GLN A 1 88 ? -5.602 -4.343 1.677 1.00 97.44 88 GLN A CA 1
ATOM 723 C C . GLN A 1 88 ? -5.926 -3.368 2.810 1.00 97.44 88 GLN A C 1
ATOM 725 O O . GLN A 1 88 ? -6.444 -3.796 3.834 1.00 97.44 88 GLN A O 1
ATOM 730 N N . ALA A 1 89 ? -5.699 -2.068 2.608 1.00 97.38 89 ALA A N 1
ATOM 731 C CA . ALA A 1 89 ? -6.025 -1.048 3.599 1.00 97.38 89 ALA A CA 1
ATOM 732 C C . ALA A 1 89 ? -7.534 -0.968 3.882 1.00 97.38 89 ALA A C 1
ATOM 734 O O . ALA A 1 89 ? -7.930 -0.798 5.031 1.00 97.38 89 ALA A O 1
ATOM 735 N N . LEU A 1 90 ? -8.382 -1.108 2.855 1.00 97.75 90 LEU A N 1
ATOM 736 C CA . LEU A 1 90 ? -9.838 -1.151 3.032 1.00 97.75 90 LEU A CA 1
ATOM 737 C C . LEU A 1 90 ? -10.286 -2.421 3.763 1.00 97.75 90 LEU A C 1
ATOM 739 O O . LEU A 1 90 ? -11.092 -2.331 4.684 1.00 97.75 90 LEU A O 1
ATOM 743 N N . ASP A 1 91 ? -9.743 -3.580 3.386 1.00 97.88 91 ASP A N 1
ATOM 744 C CA . ASP A 1 91 ? -10.053 -4.861 4.027 1.00 97.88 91 ASP A CA 1
ATOM 745 C C . ASP A 1 91 ? -9.615 -4.858 5.505 1.00 97.88 91 ASP A C 1
ATOM 747 O O . ASP A 1 91 ? -10.341 -5.333 6.377 1.00 97.88 91 ASP A O 1
ATOM 751 N N . GLU A 1 92 ? -8.443 -4.297 5.812 1.00 97.50 92 GLU A N 1
ATOM 752 C CA . GLU A 1 92 ? -7.933 -4.160 7.179 1.00 97.50 92 GLU A CA 1
ATOM 753 C C . GLU A 1 92 ? -8.739 -3.143 7.993 1.00 97.50 92 GLU A C 1
ATOM 755 O O . GLU A 1 92 ? -9.109 -3.427 9.130 1.00 97.50 92 GLU A O 1
ATOM 760 N N . ALA A 1 93 ? -9.097 -1.998 7.405 1.00 97.81 93 ALA A N 1
ATOM 761 C CA . ALA A 1 93 ? -9.978 -1.030 8.052 1.00 97.81 93 ALA A CA 1
ATOM 762 C C . ALA A 1 93 ? -11.347 -1.641 8.380 1.00 97.81 93 ALA A C 1
ATOM 764 O O . ALA A 1 93 ? -11.859 -1.444 9.482 1.00 97.81 93 ALA A O 1
ATOM 765 N N . GLN A 1 94 ? -11.920 -2.419 7.457 1.00 97.56 94 GLN A N 1
ATOM 766 C CA . GLN A 1 94 ? -13.188 -3.104 7.679 1.00 97.56 94 GLN A CA 1
ATOM 767 C C . GLN A 1 94 ? -13.078 -4.124 8.818 1.00 97.56 94 GLN A C 1
ATOM 769 O O . GLN A 1 94 ? -13.916 -4.113 9.715 1.00 97.56 94 GLN A O 1
ATOM 774 N N . LYS A 1 95 ? -12.004 -4.924 8.853 1.00 97.88 95 LYS A N 1
ATOM 775 C CA . LYS A 1 95 ? -11.733 -5.840 9.972 1.00 97.88 95 LYS A CA 1
ATOM 776 C C . LYS A 1 95 ? -11.620 -5.115 11.307 1.00 97.88 95 LYS A C 1
ATOM 778 O O . LYS A 1 95 ? -12.211 -5.559 12.278 1.00 97.88 95 LYS A O 1
ATOM 783 N N . ILE A 1 96 ? -10.907 -3.990 11.361 1.00 97.94 96 ILE A N 1
ATOM 784 C CA . ILE A 1 96 ? -10.784 -3.195 12.591 1.00 97.94 96 ILE A CA 1
ATOM 785 C C . ILE A 1 96 ? -12.158 -2.700 13.055 1.00 97.94 96 ILE A C 1
ATOM 787 O O . ILE A 1 96 ? -12.449 -2.727 14.250 1.00 97.94 96 ILE A O 1
ATOM 791 N N . ILE A 1 97 ? -13.002 -2.245 12.125 1.00 97.94 97 ILE A N 1
ATOM 792 C CA . ILE A 1 97 ? -14.362 -1.791 12.436 1.00 97.94 97 ILE A CA 1
ATOM 793 C C . ILE A 1 97 ? -15.211 -2.947 12.965 1.00 97.94 97 ILE A C 1
ATOM 795 O O . ILE A 1 97 ? -15.937 -2.758 13.940 1.00 97.94 97 ILE A O 1
ATOM 799 N N . ASP A 1 98 ? -15.135 -4.118 12.341 1.00 97.88 98 ASP A N 1
ATOM 800 C CA . ASP A 1 98 ? -15.927 -5.279 12.740 1.00 97.88 98 ASP A CA 1
ATOM 801 C C . ASP A 1 98 ? -15.452 -5.836 14.092 1.00 97.88 98 ASP A C 1
ATOM 803 O O . ASP A 1 98 ? -16.264 -5.965 15.004 1.00 97.88 98 ASP A O 1
ATOM 807 N N . ASP A 1 99 ? -14.141 -5.972 14.310 1.00 97.75 99 ASP A N 1
ATOM 808 C CA . ASP A 1 99 ? -13.565 -6.329 15.615 1.00 97.75 99 ASP A CA 1
ATOM 809 C C . ASP A 1 99 ? -13.960 -5.330 16.718 1.00 97.75 99 ASP A C 1
ATOM 811 O O . ASP A 1 99 ? -14.177 -5.702 17.875 1.00 97.75 99 ASP A O 1
ATOM 815 N N . ALA A 1 100 ? -14.015 -4.033 16.394 1.00 97.50 100 ALA A N 1
ATOM 816 C CA . ALA A 1 100 ? -14.435 -3.003 17.337 1.00 97.50 100 ALA A CA 1
ATOM 817 C C . ALA A 1 100 ? -15.932 -3.101 17.657 1.00 97.50 100 ALA A C 1
ATOM 819 O O . ALA A 1 100 ? -16.312 -2.926 18.816 1.00 97.50 100 ALA A O 1
ATOM 820 N N . LYS A 1 101 ? -16.778 -3.396 16.662 1.00 97.56 101 LYS A N 1
ATOM 821 C CA . LYS A 1 101 ? -18.210 -3.642 16.875 1.00 97.56 101 LYS A CA 1
ATOM 822 C C . LYS A 1 101 ? -18.423 -4.855 17.766 1.00 97.56 101 LYS A C 1
ATOM 824 O O . LYS A 1 101 ? -19.147 -4.719 18.746 1.00 97.56 101 LYS A O 1
ATOM 829 N N . ASP A 1 102 ? -17.744 -5.963 17.486 1.00 97.75 102 ASP A N 1
ATOM 830 C CA . ASP A 1 102 ? -17.864 -7.202 18.255 1.00 97.75 102 ASP A CA 1
ATOM 831 C C . ASP A 1 102 ? -17.460 -6.979 19.720 1.00 97.75 102 ASP A C 1
ATOM 833 O O . ASP A 1 102 ? -18.217 -7.277 20.646 1.00 97.75 102 ASP A O 1
ATOM 837 N N . LYS A 1 103 ? -16.323 -6.310 19.957 1.00 97.56 103 LYS A N 1
ATOM 838 C CA . LYS A 1 103 ? -15.890 -5.938 21.316 1.00 97.56 103 LYS A CA 1
ATOM 839 C C . LYS A 1 103 ? -16.875 -5.004 22.018 1.00 97.56 103 LYS A C 1
ATOM 841 O O . LYS A 1 103 ? -17.084 -5.129 23.224 1.00 97.56 103 LYS A O 1
ATOM 846 N N . CYS A 1 104 ? -17.464 -4.051 21.296 1.00 97.38 104 CYS A N 1
ATOM 847 C CA . CYS A 1 104 ? -18.495 -3.175 21.848 1.00 97.38 104 CYS A CA 1
ATOM 848 C C . CYS A 1 104 ? -19.754 -3.963 22.216 1.00 97.38 104 CYS A C 1
ATOM 850 O O . CYS A 1 104 ? -20.279 -3.764 23.310 1.00 97.38 104 CYS A O 1
ATOM 852 N N . THR A 1 105 ? -20.217 -4.874 21.357 1.00 97.38 105 THR A N 1
ATOM 853 C CA . THR A 1 105 ? -21.379 -5.721 21.654 1.00 97.38 105 THR A CA 1
ATOM 854 C C . THR A 1 105 ? -21.118 -6.633 22.843 1.00 97.38 105 THR A C 1
ATOM 856 O O . THR A 1 105 ? -21.965 -6.722 23.727 1.00 97.38 105 THR A O 1
ATOM 859 N N . ASP A 1 106 ? -19.922 -7.211 22.949 1.00 97.94 106 ASP A N 1
ATOM 860 C CA . ASP A 1 106 ? -19.527 -8.018 24.104 1.00 97.94 106 ASP A CA 1
ATOM 861 C C . ASP A 1 106 ? -19.550 -7.196 25.394 1.00 97.94 106 ASP A C 1
ATOM 863 O O . ASP A 1 106 ? -20.058 -7.648 26.421 1.00 97.94 106 ASP A O 1
ATOM 867 N N . LYS A 1 107 ? -19.051 -5.953 25.348 1.00 97.75 107 LYS A N 1
ATOM 868 C CA . LYS A 1 107 ? -19.069 -5.050 26.506 1.00 97.75 107 LYS A CA 1
ATOM 869 C C . LYS A 1 107 ? -20.473 -4.608 26.895 1.00 97.75 107 LYS A C 1
ATOM 871 O O . LYS A 1 107 ? -20.743 -4.490 28.090 1.00 97.75 107 LYS A O 1
ATOM 876 N N . ILE A 1 108 ? -21.356 -4.385 25.924 1.00 97.50 108 ILE A N 1
ATOM 877 C CA . ILE A 1 108 ? -22.768 -4.083 26.181 1.00 97.50 108 ILE A CA 1
ATOM 878 C C . ILE A 1 108 ? -23.434 -5.284 26.852 1.00 97.50 108 ILE A C 1
ATOM 880 O O . ILE A 1 108 ? -24.010 -5.121 27.923 1.00 97.50 108 ILE A O 1
ATOM 884 N N . ASN A 1 109 ? -23.262 -6.490 26.308 1.00 97.44 109 ASN A N 1
ATOM 885 C CA . ASN A 1 109 ? -23.814 -7.718 26.884 1.00 97.44 109 ASN A CA 1
ATOM 886 C C . ASN A 1 109 ? -23.296 -7.966 28.314 1.00 97.44 109 ASN A C 1
ATOM 888 O O . ASN A 1 109 ? -24.062 -8.326 29.208 1.00 97.44 109 ASN A O 1
ATOM 892 N N . GLU A 1 110 ? -22.001 -7.736 28.562 1.00 97.69 110 GLU A N 1
ATOM 893 C CA . GLU A 1 110 ? -21.408 -7.831 29.901 1.00 97.69 110 GLU A CA 1
ATOM 894 C C . GLU A 1 110 ? -22.052 -6.825 30.872 1.00 97.69 110 GLU A C 1
ATOM 896 O O . GLU A 1 110 ? -22.382 -7.172 32.009 1.00 97.69 110 GLU A O 1
ATOM 901 N N . ALA A 1 111 ? -22.249 -5.578 30.433 1.00 97.06 111 ALA A N 1
ATOM 902 C CA . ALA A 1 111 ? -22.881 -4.538 31.238 1.00 97.06 111 ALA A CA 1
ATOM 903 C C . ALA A 1 111 ? -24.357 -4.856 31.526 1.00 97.06 111 ALA A C 1
ATOM 905 O O . ALA A 1 111 ? -24.788 -4.757 32.675 1.00 97.06 111 ALA A O 1
ATOM 906 N N . GLU A 1 112 ? -25.114 -5.296 30.521 1.00 97.31 112 GLU A N 1
ATOM 907 C CA . GLU A 1 112 ? -26.510 -5.717 30.667 1.00 97.31 112 GLU A CA 1
ATOM 908 C C . GLU A 1 112 ? -26.648 -6.895 31.634 1.00 97.31 112 GLU A C 1
ATOM 910 O O . GLU A 1 112 ? -27.516 -6.875 32.508 1.00 97.31 112 GLU A O 1
ATOM 915 N N . SER A 1 113 ? -25.748 -7.882 31.558 1.00 97.56 113 SER A N 1
ATOM 916 C CA . SER A 1 113 ? -25.727 -9.009 32.493 1.00 97.56 113 SER A CA 1
ATOM 917 C C . SER A 1 113 ? -25.498 -8.551 33.936 1.00 97.56 113 SER A C 1
ATOM 919 O O . SER A 1 113 ? -26.203 -9.004 34.839 1.00 97.56 113 SER A O 1
ATOM 921 N N . LYS A 1 114 ? -24.560 -7.622 34.171 1.00 97.31 114 LYS A N 1
ATOM 922 C CA . LYS A 1 114 ? -24.307 -7.058 35.511 1.00 97.31 114 LYS A CA 1
ATOM 923 C C . LYS A 1 114 ? -25.496 -6.258 36.035 1.00 97.31 114 LYS A C 1
ATOM 925 O O . LYS A 1 114 ? -25.831 -6.350 37.215 1.00 97.31 114 LYS A O 1
ATOM 930 N N . VAL A 1 115 ? -26.159 -5.490 35.169 1.00 97.25 115 VAL A N 1
ATOM 931 C CA . VAL A 1 115 ? -27.380 -4.758 35.532 1.00 97.25 115 VAL A CA 1
ATOM 932 C C . VAL A 1 115 ? -28.490 -5.735 35.917 1.00 97.25 115 VAL A C 1
ATOM 934 O O . VAL A 1 115 ? -29.127 -5.550 36.954 1.00 97.25 115 VAL A O 1
ATOM 937 N N . ALA A 1 116 ? -28.695 -6.796 35.135 1.00 96.94 116 ALA A N 1
ATOM 938 C CA . ALA A 1 116 ? -29.692 -7.820 35.428 1.00 96.94 116 ALA A CA 1
ATOM 939 C C . ALA A 1 116 ? -29.395 -8.562 36.743 1.00 96.94 116 ALA A C 1
ATOM 941 O O . ALA A 1 116 ? -30.311 -8.843 37.519 1.00 96.94 116 ALA A O 1
ATOM 942 N N . GLU A 1 117 ? -28.127 -8.862 37.024 1.00 97.31 117 GLU A N 1
ATOM 943 C CA . GLU A 1 117 ? -27.697 -9.467 38.286 1.00 97.31 117 GLU A CA 1
ATOM 944 C C .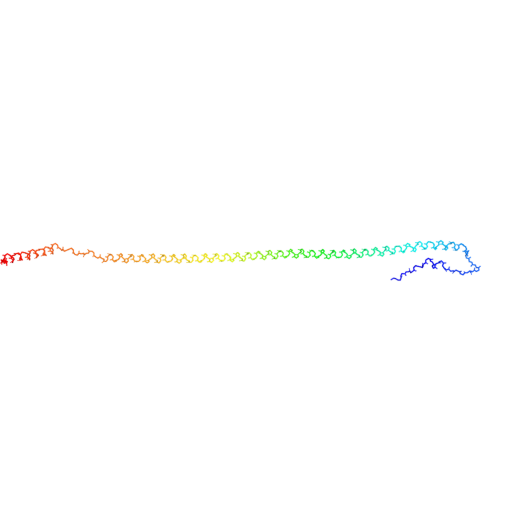 GLU A 1 117 ? -27.972 -8.546 39.482 1.00 97.31 117 GLU A C 1
ATOM 946 O O . GLU A 1 117 ? -28.663 -8.951 40.417 1.00 97.31 117 GLU A O 1
ATOM 951 N N . SER A 1 118 ? -27.549 -7.281 39.410 1.00 95.62 118 SER A N 1
ATOM 952 C CA . SER A 1 118 ? -27.803 -6.294 40.465 1.00 95.62 118 SER A CA 1
ATOM 953 C C . SER A 1 118 ? -29.303 -6.080 40.709 1.00 95.62 118 SER A C 1
ATOM 955 O O . SER A 1 118 ? -29.756 -6.024 41.853 1.00 95.62 118 SER A O 1
ATOM 957 N N . GLN A 1 119 ? -30.116 -6.040 39.648 1.00 95.81 119 GLN A N 1
ATOM 958 C CA . GLN A 1 119 ? -31.574 -5.960 39.775 1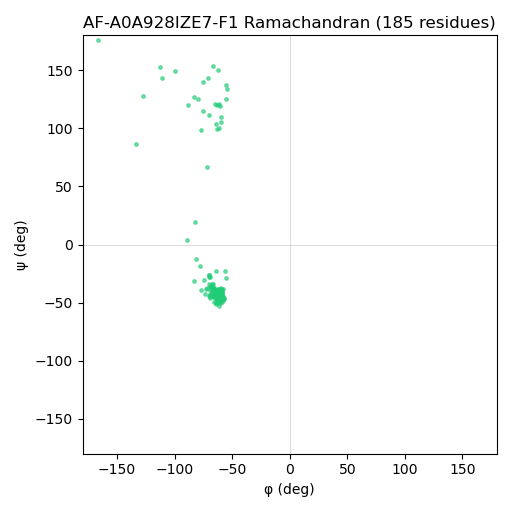.00 95.81 119 GLN A CA 1
ATOM 959 C C . GLN A 1 119 ? -32.159 -7.175 40.504 1.00 95.81 119 GLN A C 1
ATOM 961 O O . GLN A 1 119 ? -33.029 -7.007 41.362 1.00 95.81 119 GLN A O 1
ATOM 966 N N . ARG A 1 120 ? -31.672 -8.389 40.214 1.00 96.62 120 ARG A N 1
ATOM 967 C CA . ARG A 1 120 ? -32.089 -9.605 40.931 1.00 96.62 120 ARG A CA 1
ATOM 968 C C . ARG A 1 120 ? -31.701 -9.547 42.405 1.00 96.62 120 ARG A C 1
ATOM 970 O O . ARG A 1 120 ? -32.499 -9.948 43.247 1.00 96.62 120 ARG A O 1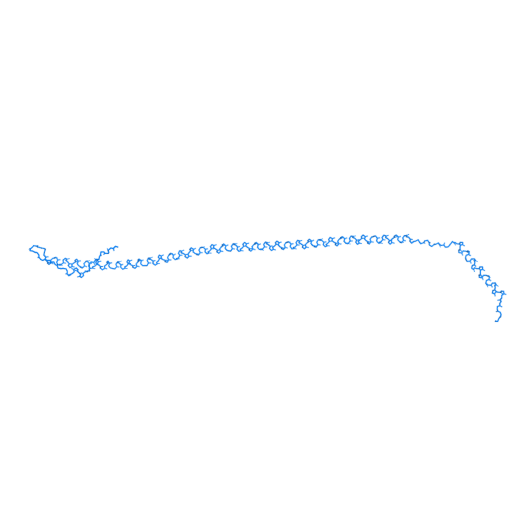
ATOM 977 N N . GLU A 1 121 ? -30.513 -9.051 42.736 1.00 96.12 121 GLU A N 1
ATOM 978 C CA . GLU A 1 121 ? -30.089 -8.876 44.131 1.00 96.12 121 GLU A CA 1
ATOM 979 C C . GLU A 1 121 ? -30.966 -7.869 44.877 1.00 96.12 121 GLU A C 1
ATOM 981 O O . GLU A 1 121 ? -31.452 -8.166 45.968 1.00 96.12 121 GLU A O 1
ATOM 986 N N . ILE A 1 122 ? -31.254 -6.718 44.264 1.00 96.06 122 ILE A N 1
ATOM 987 C CA . ILE A 1 122 ? -32.153 -5.707 44.837 1.00 96.06 122 ILE A CA 1
ATOM 988 C C . ILE A 1 122 ? -33.546 -6.298 45.079 1.00 96.06 122 ILE A C 1
ATOM 990 O O . ILE A 1 122 ? -34.142 -6.063 46.131 1.00 96.06 122 ILE A O 1
ATOM 994 N N . GLN A 1 123 ? -34.072 -7.079 44.131 1.00 96.25 123 GLN A N 1
ATOM 995 C CA . GLN A 1 123 ? -35.358 -7.758 44.294 1.00 96.25 123 GLN A CA 1
ATOM 996 C C . GLN A 1 123 ? -35.332 -8.756 45.455 1.00 96.25 123 GLN A C 1
ATOM 998 O O . GLN A 1 123 ? -36.239 -8.732 46.284 1.00 96.25 123 GLN A O 1
ATOM 1003 N N . LYS A 1 124 ? -34.280 -9.578 45.569 1.00 96.44 124 LYS A N 1
ATOM 1004 C CA . LYS A 1 124 ? -34.111 -10.506 46.698 1.00 96.44 124 LYS A CA 1
ATOM 1005 C C . LYS A 1 124 ? -34.096 -9.768 48.036 1.00 96.44 124 LYS A C 1
ATOM 1007 O O . LYS A 1 124 ? -34.825 -10.150 48.944 1.00 96.44 124 LYS A O 1
ATOM 1012 N N . ILE A 1 125 ? -33.316 -8.691 48.151 1.00 96.31 125 ILE A N 1
ATOM 1013 C CA . ILE A 1 125 ? -33.237 -7.886 49.380 1.00 96.31 125 ILE A CA 1
ATOM 1014 C C . ILE A 1 125 ? -34.595 -7.261 49.716 1.00 96.31 125 ILE A C 1
ATOM 1016 O O . ILE A 1 125 ? -34.986 -7.249 50.880 1.00 96.31 125 ILE A O 1
ATOM 1020 N N . ARG A 1 126 ? -35.341 -6.770 48.717 1.00 95.94 126 ARG A N 1
ATOM 1021 C CA . ARG A 1 126 ? -36.694 -6.235 48.935 1.00 95.94 126 ARG A CA 1
ATOM 1022 C C . ARG A 1 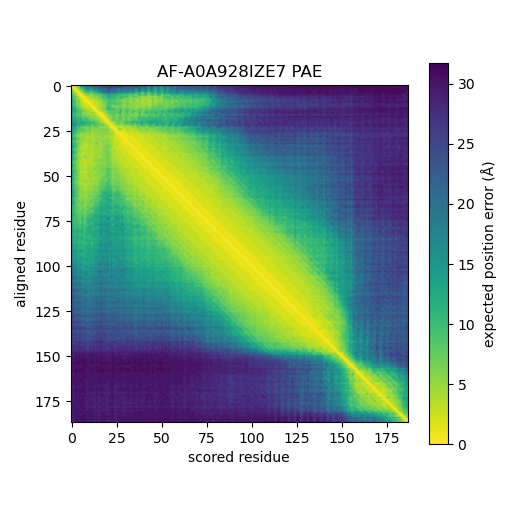126 ? -37.650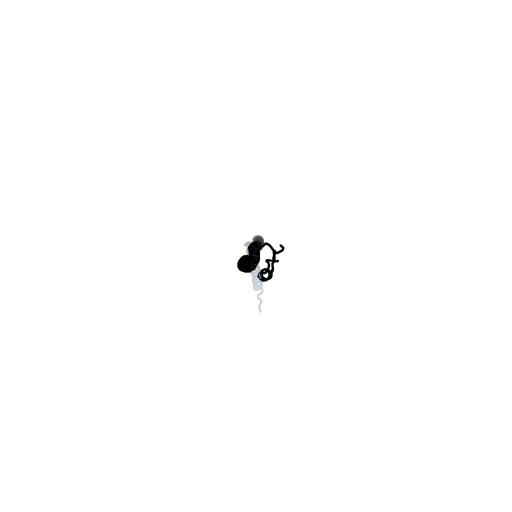 -7.287 49.484 1.00 95.94 126 ARG A C 1
ATOM 1024 O O . ARG A 1 126 ? -38.329 -7.000 50.464 1.00 95.94 126 ARG A O 1
ATOM 1031 N N . VAL A 1 127 ? -37.673 -8.482 48.890 1.00 96.62 127 VAL A N 1
ATOM 1032 C CA . VAL A 1 127 ? -38.517 -9.592 49.363 1.00 96.62 127 VAL A CA 1
ATOM 1033 C C . VAL A 1 127 ? -38.139 -9.972 50.794 1.00 96.62 127 VAL A C 1
ATOM 1035 O O . VAL A 1 127 ? -39.007 -9.995 51.659 1.00 96.62 127 VAL A O 1
ATOM 1038 N N . LEU A 1 128 ? -36.845 -10.147 51.082 1.00 96.12 128 LEU A N 1
ATOM 1039 C CA . LEU A 1 128 ? -36.363 -10.447 52.436 1.00 96.12 128 LEU A CA 1
ATOM 1040 C C . LEU A 1 128 ? -36.728 -9.351 53.447 1.00 96.12 128 LEU A C 1
ATOM 1042 O O . LEU A 1 128 ? -37.085 -9.647 54.583 1.00 96.12 128 LEU A O 1
ATOM 1046 N N . SER A 1 129 ? -36.652 -8.077 53.054 1.00 95.81 129 SER A N 1
ATOM 1047 C CA . SER A 1 129 ? -37.041 -6.956 53.914 1.00 95.81 129 SER A CA 1
ATOM 1048 C C . SER A 1 129 ? -38.542 -6.955 54.205 1.00 95.81 129 SER A C 1
ATOM 1050 O O . SER A 1 129 ? -38.945 -6.668 55.334 1.00 95.81 129 SER A O 1
ATOM 1052 N N . GLU A 1 130 ? -39.370 -7.304 53.221 1.00 95.19 130 GLU A N 1
ATOM 1053 C CA . GLU A 1 130 ? -40.816 -7.424 53.391 1.00 95.19 130 GLU A CA 1
ATOM 1054 C C . GLU A 1 130 ? -41.189 -8.622 54.274 1.00 95.19 130 GLU A C 1
ATOM 1056 O O . GLU A 1 130 ? -41.988 -8.474 55.201 1.00 95.19 130 GLU A O 1
ATOM 1061 N N . GLU A 1 131 ? -40.556 -9.776 54.060 1.00 95.19 131 GLU A N 1
ATOM 1062 C CA . GLU A 1 131 ? -40.688 -10.961 54.911 1.00 95.19 131 GLU A CA 1
ATOM 1063 C C . GLU A 1 131 ? -40.267 -10.666 56.355 1.00 95.19 131 GLU A C 1
ATOM 1065 O O . GLU A 1 131 ? -41.012 -10.964 57.291 1.00 95.19 131 GLU A O 1
ATOM 1070 N N . PHE A 1 132 ? -39.122 -10.006 56.551 1.00 95.62 132 PHE A N 1
ATOM 1071 C CA . PHE A 1 132 ? -38.643 -9.593 57.870 1.00 95.62 132 PHE A CA 1
ATOM 1072 C C . PHE A 1 132 ? -39.610 -8.619 58.550 1.00 95.62 132 PHE A C 1
ATOM 1074 O O . PHE A 1 132 ? -39.947 -8.796 59.723 1.00 95.62 132 PHE A O 1
ATOM 1081 N N . ARG A 1 133 ? -40.116 -7.620 57.813 1.00 95.06 133 ARG A N 1
ATOM 1082 C CA . ARG A 1 133 ? -41.124 -6.677 58.318 1.00 95.06 133 ARG A CA 1
ATOM 1083 C C . ARG A 1 133 ? -42.383 -7.411 58.776 1.00 95.06 133 ARG A C 1
ATOM 1085 O O . ARG A 1 133 ? -42.882 -7.134 59.865 1.00 95.06 133 ARG A O 1
ATOM 1092 N N . ASN A 1 134 ? -42.882 -8.347 57.970 1.00 94.31 134 ASN A N 1
ATOM 1093 C CA . ASN A 1 134 ? -44.070 -9.135 58.298 1.00 94.31 134 ASN A CA 1
ATOM 1094 C C . ASN A 1 134 ? -43.818 -10.050 59.510 1.00 94.31 134 ASN A C 1
ATOM 1096 O O . ASN A 1 134 ? -44.675 -10.157 60.385 1.00 94.31 134 ASN A O 1
ATOM 1100 N N . SER A 1 135 ? -42.628 -10.650 59.610 1.00 94.88 135 SER A N 1
ATOM 1101 C CA . SER A 1 135 ? -42.214 -11.456 60.763 1.00 94.88 135 SER A CA 1
ATOM 1102 C C . SER A 1 135 ? -42.202 -10.639 62.056 1.00 94.88 135 SER A C 1
ATOM 1104 O O . SER A 1 135 ? -42.797 -11.061 63.047 1.00 94.88 135 SER A O 1
ATOM 1106 N N . LEU A 1 136 ? -41.575 -9.456 62.053 1.00 93.06 136 LEU A N 1
ATOM 1107 C CA . LEU A 1 136 ? -41.569 -8.567 63.217 1.00 93.06 136 LEU A CA 1
ATOM 1108 C C . LEU A 1 136 ? -42.981 -8.132 63.595 1.00 93.06 136 LEU A C 1
ATOM 1110 O O . LEU A 1 136 ? -43.336 -8.159 64.769 1.00 93.06 136 LEU A O 1
ATOM 1114 N N . TYR A 1 137 ? -43.796 -7.757 62.608 1.00 93.44 137 TYR A N 1
ATOM 1115 C CA . TYR A 1 137 ? -45.179 -7.362 62.846 1.00 93.44 137 TYR A CA 1
ATOM 1116 C C . TYR A 1 137 ? -45.972 -8.472 63.551 1.00 93.44 137 TYR A C 1
ATOM 1118 O O . TYR A 1 137 ? -46.621 -8.217 64.566 1.00 93.44 137 TYR A O 1
ATOM 1126 N N . ASN A 1 138 ? -45.849 -9.714 63.077 1.00 93.44 138 ASN A N 1
ATOM 1127 C CA . ASN A 1 138 ? -46.481 -10.870 63.708 1.00 93.44 138 ASN A CA 1
ATOM 1128 C C . ASN A 1 138 ? -45.946 -11.118 65.125 1.00 93.44 138 ASN A C 1
ATOM 1130 O O . ASN A 1 138 ? -46.733 -11.346 66.040 1.00 93.44 138 ASN A O 1
ATOM 1134 N N . GLN A 1 139 ? -44.632 -11.012 65.338 1.00 92.38 139 GLN A N 1
ATOM 1135 C CA . GLN A 1 139 ? -44.031 -11.180 66.662 1.00 92.38 139 GLN A CA 1
ATOM 1136 C C . GLN A 1 139 ? -44.526 -10.118 67.659 1.00 92.38 139 GLN A C 1
ATOM 1138 O O . GLN A 1 139 ? -44.878 -10.450 68.791 1.00 92.38 139 GLN A O 1
ATOM 1143 N N . TYR A 1 140 ? -44.633 -8.853 67.237 1.00 91.38 140 TYR A N 1
ATOM 1144 C CA . TYR A 1 140 ? -45.211 -7.791 68.064 1.00 91.38 140 TYR A CA 1
ATOM 1145 C C . TYR A 1 140 ? -46.683 -8.046 68.386 1.00 91.38 140 TYR A C 1
ATOM 1147 O O . TYR A 1 140 ? -47.094 -7.838 69.526 1.00 91.38 140 TYR A O 1
ATOM 1155 N N . LEU A 1 141 ? -47.478 -8.515 67.421 1.00 91.69 141 LEU A N 1
ATOM 1156 C CA . LEU A 1 141 ? -48.874 -8.874 67.672 1.00 91.69 141 LEU A CA 1
ATOM 1157 C C . LEU A 1 141 ? -48.999 -9.991 68.712 1.00 91.69 141 LEU A C 1
ATOM 1159 O O . LEU A 1 141 ? -49.843 -9.888 69.601 1.00 91.69 141 LEU A O 1
ATOM 1163 N N . GLU A 1 142 ? -48.158 -11.022 68.636 1.00 90.06 142 GLU A N 1
ATOM 1164 C CA . GLU A 1 142 ? -48.124 -12.092 69.638 1.00 90.06 142 GLU A CA 1
ATOM 1165 C C . GLU A 1 142 ? -47.732 -11.559 71.023 1.00 90.06 142 GLU A C 1
ATOM 1167 O O . GLU A 1 142 ? -48.425 -11.833 72.002 1.00 90.06 142 GLU A O 1
ATOM 1172 N N . HIS A 1 143 ? -46.707 -10.705 71.121 1.00 88.06 143 HIS A N 1
ATOM 1173 C CA . HIS A 1 143 ? -46.336 -10.070 72.393 1.00 88.06 143 HIS A CA 1
ATOM 1174 C C . HIS A 1 143 ? -47.471 -9.201 72.963 1.00 88.06 143 HIS A C 1
ATOM 1176 O O . HIS A 1 143 ? -47.729 -9.221 74.166 1.00 88.06 143 HIS A O 1
ATOM 1182 N N . ILE A 1 144 ? -48.195 -8.464 72.113 1.00 87.38 144 ILE A N 1
ATOM 1183 C CA . ILE A 1 144 ? -49.356 -7.664 72.529 1.00 87.38 144 ILE A CA 1
ATOM 1184 C C . ILE A 1 144 ? -50.498 -8.566 73.017 1.00 87.38 144 ILE A C 1
ATOM 1186 O O . ILE A 1 144 ? -51.158 -8.227 73.999 1.00 87.38 144 ILE A O 1
ATOM 1190 N N . LYS A 1 145 ? -50.745 -9.712 72.369 1.00 84.75 145 LYS A N 1
ATOM 1191 C CA . LYS A 1 145 ? -51.725 -10.698 72.853 1.00 84.75 145 LYS A CA 1
ATOM 1192 C C . LYS A 1 145 ? -51.327 -11.253 74.218 1.00 84.75 145 LYS A C 1
ATOM 1194 O O . LYS A 1 145 ? -52.181 -11.311 75.095 1.00 84.75 145 LYS A O 1
ATOM 1199 N N . MET A 1 146 ? -50.053 -11.604 74.412 1.00 81.94 146 MET A N 1
ATOM 1200 C CA . MET A 1 146 ? -49.544 -12.061 75.710 1.00 81.94 146 MET A CA 1
ATOM 1201 C C . MET A 1 146 ? -49.761 -11.002 76.795 1.00 81.94 146 MET A C 1
ATOM 1203 O O . MET A 1 146 ? -50.291 -11.326 77.850 1.00 81.94 146 MET A O 1
ATOM 1207 N N . LEU A 1 147 ? -49.453 -9.730 76.515 1.00 77.50 147 LEU A N 1
ATOM 1208 C CA . LEU A 1 147 ? -49.695 -8.624 77.449 1.00 77.50 147 LEU A CA 1
ATOM 1209 C C . LEU A 1 147 ? -51.178 -8.443 77.793 1.00 77.50 147 LEU A C 1
ATOM 1211 O O . LEU A 1 147 ? -51.502 -8.174 78.942 1.00 77.50 147 LEU A O 1
ATOM 1215 N N . LYS A 1 148 ? -52.085 -8.614 76.825 1.00 74.75 148 LYS A N 1
ATOM 1216 C CA . LYS A 1 148 ? -53.536 -8.577 77.080 1.00 74.75 148 LYS A CA 1
ATOM 1217 C C . LYS A 1 148 ? -54.041 -9.781 77.880 1.00 74.75 148 LYS A C 1
ATOM 1219 O O . LYS A 1 148 ? -55.081 -9.671 78.516 1.00 74.75 148 LYS A O 1
ATOM 1224 N N . GLY A 1 149 ? -53.350 -10.918 77.801 1.00 71.81 149 GLY A N 1
ATOM 1225 C CA . GLY A 1 149 ? -53.656 -12.126 78.570 1.00 71.81 149 GLY A CA 1
ATOM 1226 C C . GLY A 1 149 ? -53.104 -12.107 79.997 1.00 71.81 149 GLY A C 1
ATOM 1227 O O . GLY A 1 149 ? -53.499 -12.946 80.802 1.00 71.81 149 GLY A O 1
ATOM 1228 N N . ILE A 1 150 ? -52.213 -11.164 80.319 1.00 65.44 150 ILE A N 1
ATOM 1229 C CA . ILE A 1 150 ? -51.796 -10.904 81.696 1.00 65.44 150 ILE A CA 1
ATOM 1230 C C . ILE A 1 150 ? -52.922 -10.121 82.359 1.00 65.44 150 ILE A C 1
ATOM 1232 O O . ILE A 1 150 ? -53.063 -8.910 82.186 1.00 65.44 150 ILE A O 1
ATOM 1236 N N . ASP A 1 151 ? -53.752 -10.847 83.095 1.00 58.94 151 ASP A N 1
ATOM 1237 C CA . ASP A 1 151 ? -54.767 -10.250 83.936 1.00 58.94 151 ASP A CA 1
ATOM 1238 C C . ASP A 1 151 ? -54.092 -9.660 85.182 1.00 58.94 151 ASP A C 1
ATOM 1240 O O . ASP A 1 151 ? -53.499 -10.372 85.991 1.00 58.94 151 ASP A O 1
ATOM 1244 N N . PHE A 1 152 ? -54.160 -8.335 85.319 1.00 57.28 152 PHE A N 1
ATOM 1245 C CA . PHE A 1 152 ? -53.781 -7.634 86.547 1.00 57.28 152 PHE A CA 1
ATOM 1246 C C . PHE A 1 152 ? -54.919 -7.650 87.582 1.00 57.28 152 PHE A C 1
ATOM 1248 O O . PHE A 1 152 ? -54.906 -6.847 88.516 1.00 57.28 152 PHE A O 1
ATOM 1255 N N . SER A 1 153 ? -55.890 -8.562 87.461 1.00 55.66 153 SER A N 1
ATOM 1256 C CA . SER A 1 153 ? -56.829 -8.890 88.531 1.00 55.66 153 SER A CA 1
ATOM 1257 C C . SER A 1 153 ? -56.124 -9.677 89.645 1.00 55.66 153 SER A C 1
ATOM 1259 O O . SER A 1 153 ? -56.416 -10.831 89.941 1.00 55.66 153 SER A O 1
ATOM 1261 N N . PHE A 1 154 ? -55.190 -9.027 90.341 1.00 55.75 154 PHE A N 1
ATOM 1262 C CA . PHE A 1 154 ? -55.011 -9.388 91.741 1.00 55.75 154 PHE A CA 1
ATOM 1263 C C . PHE A 1 154 ? -56.355 -9.105 92.417 1.00 55.75 154 PHE A C 1
ATOM 1265 O O . PHE A 1 154 ? -56.803 -7.954 92.378 1.00 55.75 154 PHE A O 1
ATOM 1272 N N . PRO A 1 155 ? -57.033 -10.109 93.003 1.00 54.94 155 PRO A N 1
ATOM 1273 C CA . PRO A 1 155 ? -58.159 -9.829 93.868 1.00 54.94 155 PRO A CA 1
ATOM 1274 C C . PRO A 1 155 ? -57.597 -8.960 94.988 1.00 54.94 155 PRO A C 1
ATOM 1276 O O . PRO A 1 155 ? -56.783 -9.426 95.784 1.00 54.94 155 PRO A O 1
ATOM 1279 N N . LEU A 1 156 ? -57.956 -7.676 95.011 1.00 60.72 156 LEU A N 1
ATOM 1280 C CA . LEU A 1 156 ? -57.750 -6.891 96.216 1.00 60.72 156 LEU A CA 1
ATOM 1281 C C . LEU A 1 156 ? -58.594 -7.590 97.287 1.00 60.72 156 LEU A C 1
ATOM 1283 O O . LEU A 1 156 ? -59.796 -7.763 97.053 1.00 60.72 156 LEU A O 1
ATOM 1287 N N . PRO A 1 157 ? -57.989 -8.057 98.394 1.00 61.53 157 PRO A N 1
ATOM 1288 C CA . PRO A 1 157 ? -58.751 -8.715 99.438 1.00 61.53 157 PRO A CA 1
ATOM 1289 C C . PRO A 1 157 ? -59.873 -7.773 99.867 1.00 61.53 157 PRO A C 1
ATOM 1291 O O . PRO A 1 157 ? -59.659 -6.562 99.997 1.00 61.53 157 PRO A O 1
ATOM 1294 N N . SER A 1 158 ? -61.092 -8.302 99.992 1.00 62.97 158 SER A N 1
ATOM 1295 C CA . SER A 1 158 ? -62.219 -7.458 100.359 1.00 62.97 158 SER A CA 1
ATOM 1296 C C . SER A 1 158 ? -61.968 -6.881 101.752 1.00 62.97 158 SER A C 1
ATOM 1298 O O . SER A 1 158 ? -61.318 -7.501 102.593 1.00 62.97 158 SER A O 1
ATOM 1300 N N . GLU A 1 159 ? -62.489 -5.686 102.023 1.00 59.03 159 GLU A N 1
ATOM 1301 C CA . GLU A 1 159 ? -62.318 -5.016 103.320 1.00 59.03 159 GLU A CA 1
ATOM 1302 C C . GLU A 1 159 ? -62.807 -5.890 104.498 1.00 59.03 159 GLU A C 1
ATOM 1304 O O . GLU A 1 159 ? -62.343 -5.741 105.629 1.00 59.03 159 GLU A O 1
ATOM 1309 N N . ASN A 1 160 ? -63.706 -6.843 104.218 1.00 61.75 160 ASN A N 1
ATOM 1310 C CA . ASN A 1 160 ? -64.155 -7.857 105.165 1.00 61.75 160 ASN A CA 1
ATOM 1311 C C . ASN A 1 160 ? -63.142 -8.986 105.371 1.00 61.75 160 ASN A C 1
ATOM 1313 O O . ASN A 1 160 ? -62.971 -9.382 106.518 1.00 61.75 160 ASN A O 1
ATOM 1317 N N . ASP A 1 161 ? -62.452 -9.452 104.324 1.00 62.06 161 ASP A N 1
ATOM 1318 C CA . ASP A 1 161 ? -61.411 -10.486 104.436 1.00 62.06 161 ASP A CA 1
ATOM 1319 C C . ASP A 1 161 ? -60.232 -9.971 105.271 1.00 62.06 161 ASP A C 1
ATOM 1321 O O . ASP A 1 161 ? -59.803 -10.635 106.214 1.00 62.06 161 ASP A O 1
ATOM 1325 N N . ILE A 1 162 ? -59.809 -8.725 105.014 1.00 61.31 162 ILE A N 1
ATOM 1326 C CA . ILE A 1 162 ? -58.779 -8.029 105.802 1.00 61.31 162 ILE A CA 1
ATOM 1327 C C . ILE A 1 162 ? -59.251 -7.851 107.249 1.00 61.31 162 ILE A C 1
ATOM 1329 O O . ILE A 1 162 ? -58.485 -8.063 108.185 1.00 61.31 162 ILE A O 1
ATOM 1333 N N . ARG A 1 163 ? -60.523 -7.486 107.465 1.00 62.16 163 ARG A N 1
ATOM 1334 C CA . ARG A 1 163 ? -61.084 -7.361 108.817 1.00 62.16 163 ARG A CA 1
ATOM 1335 C C . ARG A 1 163 ? -61.085 -8.686 109.563 1.00 62.16 163 ARG A C 1
ATOM 1337 O O . ARG A 1 163 ? -60.725 -8.684 110.732 1.00 62.16 163 ARG A O 1
ATOM 1344 N N . THR A 1 164 ? -61.493 -9.789 108.942 1.00 65.62 164 THR A N 1
ATOM 1345 C CA . THR A 1 164 ? -61.512 -11.099 109.607 1.00 65.62 164 THR A CA 1
ATOM 1346 C C . THR A 1 164 ? -60.117 -11.616 109.914 1.00 65.62 164 THR A C 1
ATOM 1348 O O . THR A 1 164 ? -59.924 -12.156 110.996 1.00 65.62 164 THR A O 1
ATOM 1351 N N . GLU A 1 165 ? -59.151 -11.399 109.021 1.00 67.56 165 GLU A N 1
ATOM 1352 C CA . GLU A 1 165 ? -57.760 -11.813 109.216 1.00 67.56 165 GLU A CA 1
ATOM 1353 C C . GLU A 1 165 ? -57.093 -10.986 110.329 1.00 67.56 165 GLU A C 1
ATOM 1355 O O . GLU A 1 165 ? -56.565 -11.538 111.292 1.00 67.56 165 GLU A O 1
ATOM 1360 N N . VAL A 1 166 ? -57.264 -9.659 110.310 1.00 69.62 166 VAL A N 1
ATOM 1361 C CA . VAL A 1 166 ? -56.770 -8.768 111.373 1.00 69.62 166 VAL A CA 1
ATOM 1362 C C . VAL A 1 166 ? -57.472 -9.037 112.709 1.00 69.62 166 VAL A C 1
ATOM 1364 O O . VAL A 1 166 ? -56.822 -9.018 113.749 1.00 69.62 166 VAL A O 1
ATOM 1367 N N . LEU A 1 167 ? -58.781 -9.314 112.721 1.00 68.12 167 LEU A N 1
ATOM 1368 C CA . LEU A 1 167 ? -59.496 -9.681 113.949 1.00 68.12 167 LEU A CA 1
ATOM 1369 C C . LEU A 1 167 ? -59.053 -11.051 114.477 1.00 68.12 167 LEU A C 1
ATOM 1371 O O . LEU A 1 167 ? -58.925 -11.192 115.689 1.00 68.12 167 LEU A O 1
ATOM 1375 N N . SER A 1 168 ? -58.758 -12.031 113.613 1.00 69.06 168 SER A N 1
ATOM 1376 C CA . SER A 1 168 ? -58.210 -13.326 114.041 1.00 69.06 168 SER A CA 1
ATOM 1377 C C . SER A 1 168 ? -56.774 -13.226 114.553 1.00 69.06 168 SER A C 1
ATOM 1379 O O . SER A 1 168 ? -56.408 -13.918 115.506 1.00 69.06 168 SER A O 1
ATOM 1381 N N . ASP A 1 169 ? -55.975 -12.328 113.983 1.00 73.81 169 ASP A N 1
ATOM 1382 C CA . ASP A 1 169 ? -54.610 -12.051 114.429 1.00 73.81 169 ASP A CA 1
ATOM 1383 C C . ASP A 1 169 ? -54.606 -11.284 115.758 1.00 73.81 169 ASP A C 1
ATOM 1385 O O . ASP A 1 169 ? -53.824 -11.586 116.659 1.00 73.81 169 ASP A O 1
ATOM 1389 N N . ILE A 1 170 ? -55.535 -10.342 115.945 1.00 70.25 170 ILE A N 1
ATOM 1390 C CA . ILE A 1 170 ? -55.731 -9.654 117.228 1.00 70.25 170 ILE A CA 1
ATOM 1391 C C . ILE A 1 170 ? -56.256 -10.629 118.287 1.00 70.25 170 ILE A C 1
ATOM 1393 O O . ILE A 1 170 ? -55.772 -10.606 119.419 1.00 70.25 170 ILE A O 1
ATOM 1397 N N . ASP A 1 171 ? -57.204 -11.508 117.951 1.00 67.50 171 ASP A N 1
ATOM 1398 C CA . ASP A 1 171 ? -57.735 -12.498 118.892 1.00 67.50 171 ASP A CA 1
ATOM 1399 C C . ASP A 1 171 ? -56.673 -13.526 119.291 1.00 67.50 171 ASP A C 1
ATOM 1401 O O . ASP A 1 171 ? -56.550 -13.834 120.481 1.00 67.50 171 ASP A O 1
ATOM 1405 N N . SER A 1 172 ? -55.862 -14.011 118.346 1.00 69.12 172 SER A N 1
ATOM 1406 C CA . SER A 1 172 ? -54.751 -14.923 118.638 1.00 69.12 172 SER A CA 1
ATOM 1407 C C . SER A 1 172 ? -53.657 -14.251 119.470 1.00 69.12 172 SER A C 1
ATOM 1409 O O . SER A 1 172 ? -53.249 -14.832 120.476 1.00 69.12 172 SER A O 1
ATOM 1411 N N . GLN A 1 173 ? -53.277 -13.001 119.178 1.00 70.31 173 GLN A N 1
ATOM 1412 C CA . GLN A 1 173 ? -52.355 -12.246 120.035 1.00 70.31 173 GLN A CA 1
ATOM 1413 C C . GLN A 1 173 ? -52.947 -11.912 121.409 1.00 70.31 173 GLN A C 1
ATOM 1415 O O . GLN A 1 173 ? -52.224 -11.922 122.404 1.00 70.31 173 GLN A O 1
ATOM 1420 N N . SER A 1 174 ? -54.257 -11.667 121.518 1.00 65.25 174 SER A N 1
ATOM 1421 C CA . SER A 1 174 ? -54.916 -11.461 122.815 1.00 65.25 174 SER A CA 1
ATOM 1422 C C . SER A 1 174 ? -54.931 -12.739 123.657 1.00 65.25 174 SER A C 1
ATOM 1424 O O . SER A 1 174 ? -54.820 -12.674 124.881 1.00 65.25 174 SER A O 1
ATOM 1426 N N . LYS A 1 175 ? -55.048 -13.904 123.010 1.00 67.31 175 LYS A N 1
ATOM 1427 C CA . LYS A 1 175 ? -55.017 -15.219 123.650 1.00 67.31 175 LYS A CA 1
ATOM 1428 C C . LYS A 1 175 ? -53.597 -15.575 124.083 1.00 67.31 175 LYS A C 1
ATOM 1430 O O . LYS A 1 175 ? -53.405 -15.971 125.224 1.00 67.31 175 LYS A O 1
ATOM 1435 N N . GLU A 1 176 ? -52.605 -15.298 123.241 1.00 66.50 176 GLU A N 1
ATOM 1436 C CA . GLU A 1 176 ? -51.187 -15.469 123.567 1.00 66.50 176 GLU A CA 1
ATOM 1437 C C . GLU A 1 176 ? -50.728 -14.512 124.684 1.00 66.50 176 GLU A C 1
ATOM 1439 O O . GLU A 1 176 ? -49.984 -14.906 125.580 1.00 66.50 176 GLU A O 1
ATOM 1444 N N . ALA A 1 177 ? -51.214 -13.266 124.695 1.00 63.88 177 ALA A N 1
ATOM 1445 C CA . ALA A 1 177 ? -50.963 -12.320 125.781 1.00 63.88 177 ALA A CA 1
ATOM 1446 C C . ALA A 1 177 ? -51.646 -12.753 127.087 1.00 63.88 177 ALA A C 1
ATOM 1448 O O . ALA A 1 177 ? -51.051 -12.633 128.154 1.00 63.88 177 ALA A O 1
ATOM 1449 N N . LYS A 1 178 ? -52.871 -13.294 127.026 1.00 63.16 178 LYS A N 1
ATOM 1450 C CA . LYS A 1 178 ? -53.564 -13.847 128.202 1.00 63.16 178 LYS A CA 1
ATOM 1451 C C . LYS A 1 178 ? -52.876 -15.098 128.744 1.00 63.16 178 LYS A C 1
ATOM 1453 O O . LYS A 1 178 ? -52.752 -15.200 129.959 1.00 63.16 178 LYS A O 1
ATOM 1458 N N . ASP A 1 179 ? -52.373 -15.982 127.886 1.00 62.78 179 ASP A N 1
ATOM 1459 C CA . ASP A 1 179 ? -51.614 -17.167 128.303 1.00 62.78 179 ASP A CA 1
ATOM 1460 C C . ASP A 1 179 ? -50.251 -16.780 128.914 1.00 62.78 179 ASP A C 1
ATOM 1462 O O . ASP A 1 179 ? -49.858 -17.344 129.934 1.00 62.78 179 ASP A O 1
ATOM 1466 N N . LYS A 1 180 ? -49.579 -15.738 128.391 1.00 62.09 180 LYS A N 1
ATOM 1467 C CA . LYS A 1 180 ? -48.355 -15.160 128.992 1.00 62.09 180 LYS A CA 1
ATOM 1468 C C . LYS A 1 180 ? -48.602 -14.423 130.317 1.00 62.09 180 LYS A C 1
ATOM 1470 O O . LYS A 1 180 ? -47.704 -14.357 131.148 1.00 62.09 180 LYS A O 1
ATOM 1475 N N . ILE A 1 181 ? -49.798 -13.871 130.536 1.00 60.09 181 ILE A N 1
ATOM 1476 C CA . ILE A 1 181 ? -50.183 -13.236 131.812 1.00 60.09 181 ILE A CA 1
ATOM 1477 C C . ILE A 1 181 ? -50.660 -14.285 132.837 1.00 60.09 181 ILE A C 1
ATOM 1479 O O . ILE A 1 181 ? -50.460 -14.098 134.036 1.00 60.09 181 ILE A O 1
ATOM 1483 N N . ALA A 1 182 ? -51.272 -15.387 132.389 1.00 59.62 182 ALA A N 1
ATOM 1484 C CA . ALA A 1 182 ? -51.770 -16.467 133.246 1.00 59.62 182 ALA A CA 1
ATOM 1485 C C . ALA A 1 182 ? -50.667 -17.410 133.755 1.00 59.62 182 ALA A C 1
ATOM 1487 O O . ALA A 1 182 ? -50.882 -18.098 134.752 1.00 59.62 182 ALA A O 1
ATOM 1488 N N . ASN A 1 183 ? -49.496 -17.420 133.112 1.00 59.94 183 ASN A N 1
ATOM 1489 C CA . ASN A 1 183 ? -48.331 -18.165 133.569 1.00 59.94 183 ASN A CA 1
ATOM 1490 C C . ASN A 1 183 ? -47.077 -17.275 133.500 1.00 59.94 183 ASN A C 1
ATOM 1492 O O . ASN A 1 183 ? -46.380 -17.282 132.484 1.00 59.94 183 ASN A O 1
ATOM 1496 N N . PRO A 1 184 ? -46.783 -16.474 134.542 1.00 53.72 184 PRO A N 1
ATOM 1497 C CA . PRO A 1 184 ? -45.501 -15.804 134.615 1.00 53.72 184 PRO A CA 1
ATOM 1498 C C . PRO A 1 184 ? -44.462 -16.890 134.895 1.00 53.72 184 PRO A C 1
ATOM 1500 O O . PRO A 1 184 ? -44.472 -17.488 135.971 1.00 53.72 184 PRO A O 1
ATOM 1503 N N . GLU A 1 185 ? -43.584 -17.178 133.937 1.00 46.56 185 GLU A N 1
ATOM 1504 C CA . GLU A 1 185 ? -42.345 -17.879 134.264 1.00 46.56 185 GLU A CA 1
ATOM 1505 C C . GLU A 1 185 ? -41.558 -16.984 135.229 1.00 46.56 185 GLU A C 1
ATOM 1507 O O . GLU A 1 185 ? -40.994 -15.949 134.871 1.00 46.56 185 GLU A O 1
ATOM 1512 N N . ILE A 1 186 ? -41.671 -17.354 136.503 1.00 50.94 186 ILE A N 1
ATOM 1513 C CA . ILE A 1 186 ? -40.772 -17.007 137.586 1.00 50.94 186 ILE A CA 1
ATOM 1514 C C . ILE A 1 186 ? -39.576 -17.953 137.445 1.00 50.94 186 ILE A C 1
ATOM 1516 O O . ILE A 1 186 ? -39.773 -19.167 137.492 1.00 50.94 186 ILE A O 1
ATOM 1520 N N . ASP A 1 187 ? -38.395 -17.338 137.366 1.00 45.22 187 ASP A N 1
ATOM 1521 C CA . ASP A 1 187 ? -37.033 -17.906 137.429 1.00 45.22 187 ASP A CA 1
ATOM 1522 C C . ASP A 1 187 ? -36.483 -18.589 136.159 1.00 45.22 187 ASP A C 1
ATOM 1524 O O . ASP A 1 187 ? -36.889 -19.726 135.827 1.00 45.22 187 ASP A O 1
#